Protein AF-A0A353BHM7-F1 (afdb_monomer_lite)

Foldseek 3Di:
DDLPDDPLPDDLVRLVVNLVVLVVVLVVLVVCCVVDDVVVSVVVNVVSVVVNVVSVVSNVVNLVVLVVVLVVLVVLLVVLVVVLVVLVVVLVVLVVCVVVVVDDPVVSVVVVVVSVVVNVVSVVSNVVSVVSNVVSVVSNVPRDDPPPPPDPDDDDPDDDDDDDDDDDDDDDDDDDDDDDDDDDDDDDDDDDDDPDDDDDPDDDDDDPDPDPDPDPDDDPPPPPDDPDPDPDDPDDDDDDDDDDDDDD

Secondary structure (DSSP, 8-state):
-------S---HHHHHHHHHHHHHHHHHHHHTGGGS-HHHHHHHHHHHHHHHHHHHHHHHHHHHHHHHHHHHHHHHHHHHHHHHHHHHHHHHHHHHHHHHTSS-HHHHHHHHHHHHHHHHHHHHHHHHHHHHHHHHHHHHHTS-------PPPPPPPPPPP-----------------PPPP--------PPP----------PPPPP--PPPPP----------PPPPPPPPPPPPPPPPPPPPPP-

pLDDT: mean 79.14, std 18.06, range [39.41, 98.56]

Sequence (248 aa):
MAIENITGNENLEELQALLEAVEKRLSILDEKKSLTRPEIYAKVRSEYMAKIKEIQDMMLEKGADLENALNQAIVDQDTLGFRKQELKDILDEMELRLVIGEIDEETKARQTQEHEEEIAEIDSKLAALDLKIKNYQKLTASQPKPSMVREPPQPPPEPPKPVVAPRPAAAQPKPAVRPQPEPDVTQMDVPPQPHRLEPKPAHKPPPPERQPAPEPKAIPTQRPAFPQPKPAAPAPPPEPAPLPPTPA

Structure (mmCIF, N/CA/C/O backbone):
data_AF-A0A353BHM7-F1
#
_entry.id   AF-A0A353BHM7-F1
#
loop_
_atom_site.group_PDB
_atom_site.id
_atom_site.type_symbol
_atom_site.label_atom_id
_atom_site.label_alt_id
_atom_site.label_comp_id
_atom_site.label_asym_id
_atom_site.label_entity_id
_atom_site.label_seq_id
_atom_site.pdbx_PDB_ins_code
_atom_site.Cartn_x
_atom_site.Cartn_y
_atom_site.Cartn_z
_atom_site.occupancy
_atom_site.B_iso_or_equiv
_atom_site.auth_seq_id
_atom_site.auth_comp_id
_atom_site.auth_asym_id
_atom_site.auth_atom_id
_atom_site.pdbx_PDB_model_num
ATOM 1 N N . MET A 1 1 ? -14.977 -17.806 32.475 1.00 41.47 1 MET A N 1
ATOM 2 C CA . MET A 1 1 ? -14.265 -17.207 31.329 1.00 41.47 1 MET A CA 1
ATOM 3 C C . MET A 1 1 ? -13.652 -15.907 31.806 1.00 41.47 1 MET A C 1
ATOM 5 O O . MET A 1 1 ? -14.384 -15.084 32.345 1.00 41.47 1 MET A O 1
ATOM 9 N N . ALA A 1 2 ? -12.328 -15.802 31.736 1.00 40.41 2 ALA A N 1
ATOM 10 C CA . ALA A 1 2 ? -11.567 -14.675 32.256 1.00 40.41 2 ALA A CA 1
ATOM 11 C C . ALA A 1 2 ? -11.796 -13.412 31.411 1.00 40.41 2 ALA A C 1
ATOM 13 O O . ALA A 1 2 ? -12.172 -13.484 30.240 1.00 40.41 2 ALA A O 1
ATOM 14 N N . ILE A 1 3 ? -11.603 -12.250 32.028 1.00 50.25 3 ILE A N 1
ATOM 15 C CA . ILE A 1 3 ? -11.470 -10.989 31.308 1.00 50.25 3 ILE A CA 1
ATOM 16 C C . ILE A 1 3 ? -10.133 -11.096 30.577 1.00 50.25 3 ILE A C 1
ATOM 18 O O . ILE A 1 3 ? -9.092 -11.061 31.221 1.00 50.25 3 ILE A O 1
ATOM 22 N N . GLU A 1 4 ? -10.163 -11.314 29.265 1.00 62.19 4 GLU A N 1
ATOM 23 C CA . GLU A 1 4 ? -8.956 -11.227 28.447 1.00 62.19 4 GLU A CA 1
ATOM 24 C C . GLU A 1 4 ? -8.376 -9.819 28.631 1.00 62.19 4 GLU A C 1
ATOM 26 O O . GLU A 1 4 ? -9.075 -8.799 28.497 1.00 62.19 4 GLU A O 1
ATOM 31 N N . ASN A 1 5 ? -7.134 -9.797 29.113 1.00 68.25 5 ASN A N 1
ATOM 32 C CA . ASN A 1 5 ? -6.361 -8.583 29.291 1.00 68.25 5 ASN A CA 1
ATOM 33 C C . ASN A 1 5 ? -6.042 -8.050 27.901 1.00 68.25 5 ASN A C 1
ATOM 35 O O . ASN A 1 5 ? -5.557 -8.804 27.064 1.00 68.25 5 ASN A O 1
ATOM 39 N N . ILE A 1 6 ? -6.315 -6.766 27.689 1.00 70.69 6 ILE A N 1
ATOM 40 C CA . ILE A 1 6 ? -5.801 -6.049 26.529 1.00 70.69 6 ILE A CA 1
ATOM 41 C C . ILE A 1 6 ? -4.278 -6.038 26.692 1.00 70.69 6 ILE A C 1
ATOM 43 O O . ILE A 1 6 ? -3.751 -5.541 27.687 1.00 70.69 6 ILE A O 1
ATOM 47 N N . THR A 1 7 ? -3.592 -6.690 25.768 1.00 68.81 7 THR A N 1
ATOM 48 C CA . THR A 1 7 ? -2.138 -6.837 25.704 1.00 68.81 7 THR A CA 1
ATOM 49 C C . THR A 1 7 ? -1.471 -5.766 24.840 1.00 68.81 7 THR A C 1
ATOM 51 O O . THR A 1 7 ? -0.250 -5.638 24.899 1.00 68.81 7 THR A O 1
ATOM 54 N N . GLY A 1 8 ? -2.245 -4.978 24.083 1.00 69.69 8 GLY A N 1
ATOM 55 C CA . GLY A 1 8 ? -1.773 -3.866 23.247 1.00 69.69 8 GLY A CA 1
ATOM 56 C C . GLY A 1 8 ? -1.228 -4.294 21.879 1.00 69.69 8 GLY A 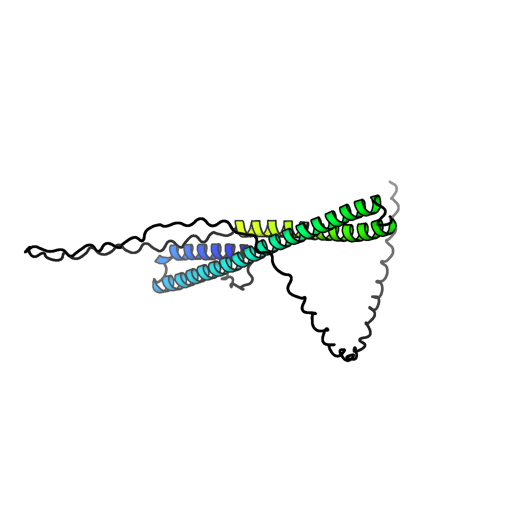C 1
ATOM 57 O O . GLY A 1 8 ? -0.798 -3.452 21.091 1.00 69.69 8 GLY A O 1
ATOM 58 N N . ASN A 1 9 ? -1.246 -5.595 21.583 1.00 73.56 9 ASN A N 1
ATOM 59 C CA . ASN A 1 9 ? -0.755 -6.178 20.331 1.00 73.56 9 ASN A CA 1
ATOM 60 C C . ASN A 1 9 ? -1.880 -6.743 19.460 1.00 73.56 9 ASN A C 1
ATOM 62 O O . ASN A 1 9 ? -1.603 -7.416 18.469 1.00 73.56 9 ASN A O 1
ATOM 66 N N . GLU A 1 10 ? -3.129 -6.488 19.832 1.00 80.50 10 GLU A N 1
ATOM 67 C CA . GLU A 1 10 ? -4.286 -7.017 19.134 1.00 80.50 10 GLU A CA 1
ATOM 68 C C . GLU A 1 10 ? -4.382 -6.451 17.715 1.00 80.50 10 GLU A C 1
ATOM 70 O O . GLU A 1 10 ? -4.154 -5.258 17.469 1.00 80.50 10 GLU A O 1
ATOM 75 N N . ASN A 1 11 ? -4.748 -7.315 16.771 1.00 85.75 11 ASN A N 1
ATOM 76 C CA . ASN A 1 11 ? -5.121 -6.867 15.435 1.00 85.75 11 ASN A CA 1
ATOM 77 C C . ASN A 1 11 ? -6.555 -6.303 15.436 1.00 85.75 11 ASN A C 1
ATOM 79 O O . ASN A 1 11 ? -7.338 -6.534 16.356 1.00 85.75 11 ASN A O 1
ATOM 83 N N . LEU A 1 12 ? -6.934 -5.583 14.381 1.00 86.50 12 LEU A N 1
ATOM 84 C CA . LEU A 1 12 ? -8.225 -4.893 14.299 1.00 86.50 12 LEU A CA 1
ATOM 85 C C . LEU A 1 12 ? -9.428 -5.844 14.445 1.00 86.50 12 LEU A C 1
ATOM 87 O O . LEU A 1 12 ? -10.400 -5.513 15.119 1.00 86.50 12 LEU A O 1
ATOM 91 N N . GLU A 1 13 ? -9.333 -7.050 13.880 1.00 86.88 13 GLU A N 1
ATOM 92 C CA . GLU A 1 13 ? -10.352 -8.101 14.022 1.00 86.88 13 GLU A CA 1
ATOM 93 C C . GLU A 1 13 ? -10.487 -8.591 15.477 1.00 86.88 13 GLU A C 1
ATOM 95 O O . GLU A 1 13 ? -11.594 -8.828 15.962 1.00 86.88 13 GLU A O 1
ATOM 100 N N . GLU A 1 14 ? -9.373 -8.698 16.205 1.00 89.12 14 GLU A N 1
ATOM 101 C CA . GLU A 1 14 ? -9.361 -9.105 17.615 1.00 89.12 14 GLU A CA 1
ATOM 102 C C . GLU A 1 14 ? -9.935 -8.001 18.506 1.00 89.12 14 GLU A C 1
ATOM 104 O O . GLU A 1 14 ? -10.738 -8.279 19.397 1.00 89.12 14 GLU A O 1
ATOM 109 N N . LEU A 1 15 ? -9.597 -6.739 18.223 1.00 89.75 15 LEU A N 1
ATOM 110 C CA . LEU A 1 15 ? -10.187 -5.582 18.895 1.00 89.75 15 LEU A CA 1
ATOM 111 C C . LEU A 1 15 ? -11.705 -5.514 18.679 1.00 89.75 15 LEU A C 1
ATOM 113 O O . LEU A 1 15 ? -12.442 -5.241 19.627 1.00 89.75 15 LEU A O 1
ATOM 117 N N . GLN A 1 16 ? -12.190 -5.832 17.475 1.00 89.12 16 GLN A N 1
ATOM 118 C CA . GLN A 1 16 ? -13.624 -5.911 17.196 1.00 89.12 16 GLN A CA 1
ATOM 119 C C . GLN A 1 16 ? -14.302 -7.038 17.991 1.00 89.12 16 GLN A C 1
ATOM 121 O O . GLN A 1 16 ? -15.332 -6.809 18.626 1.00 89.12 16 GLN A O 1
ATOM 126 N N . ALA A 1 17 ? -13.711 -8.235 18.028 1.00 90.00 17 ALA A N 1
ATOM 127 C CA . ALA A 1 17 ? -14.239 -9.346 18.820 1.00 90.00 17 ALA A CA 1
ATOM 128 C C . ALA A 1 17 ? -14.258 -9.026 20.329 1.00 90.00 17 ALA A C 1
ATOM 130 O O . ALA A 1 17 ? -15.214 -9.364 21.037 1.00 90.00 17 ALA A O 1
ATOM 131 N N . LEU A 1 18 ? -13.227 -8.335 20.827 1.00 90.62 18 LEU A N 1
ATOM 132 C CA . LEU A 1 18 ? -13.167 -7.851 22.205 1.00 90.62 18 LEU A CA 1
ATOM 133 C C . LEU A 1 18 ? -14.254 -6.812 22.488 1.00 90.62 18 LEU A C 1
ATOM 135 O O . LEU A 1 18 ? -14.898 -6.898 23.537 1.00 90.62 18 LEU A O 1
ATOM 139 N N . LEU A 1 19 ? -14.490 -5.871 21.570 1.00 91.25 19 LEU A N 1
ATOM 140 C CA . LEU A 1 19 ? -15.555 -4.877 21.690 1.00 91.25 19 LEU A CA 1
ATOM 141 C C . LEU A 1 19 ? -16.920 -5.564 21.833 1.00 91.25 19 LEU A C 1
ATOM 143 O O . LEU A 1 19 ? -17.608 -5.345 22.831 1.00 91.25 19 LEU A O 1
ATOM 147 N N . GLU A 1 20 ? -17.260 -6.474 20.918 1.00 91.94 20 GLU A N 1
ATOM 148 C CA . GLU A 1 20 ? -18.518 -7.234 20.949 1.00 91.94 20 GLU A CA 1
ATOM 149 C C . GLU A 1 20 ? -18.669 -8.050 22.245 1.00 91.94 20 GLU A C 1
ATOM 151 O O . GLU A 1 20 ? -19.741 -8.099 22.862 1.00 91.94 20 GLU A O 1
ATOM 156 N N . ALA A 1 21 ? -17.585 -8.679 22.712 1.00 92.31 21 ALA A N 1
ATOM 157 C CA . ALA A 1 21 ? -17.592 -9.447 23.951 1.00 92.31 21 ALA A CA 1
ATOM 158 C C . ALA A 1 21 ? -17.832 -8.563 25.187 1.00 92.31 21 ALA A C 1
ATOM 160 O O . ALA A 1 21 ? -18.542 -8.973 26.115 1.00 92.31 21 ALA A O 1
ATOM 161 N N . VAL A 1 22 ? -17.247 -7.362 25.222 1.00 92.94 22 VAL A N 1
ATOM 162 C CA . VAL A 1 22 ? -17.436 -6.403 26.316 1.00 92.94 22 VAL A CA 1
ATOM 163 C C . VAL A 1 22 ? -18.843 -5.799 26.276 1.00 92.94 22 VAL A C 1
ATOM 165 O O . VAL A 1 22 ? -19.503 -5.760 27.316 1.00 92.94 22 VAL A O 1
ATOM 168 N N . GLU A 1 23 ? -19.349 -5.422 25.103 1.00 92.94 23 GLU A N 1
ATOM 169 C CA . GLU A 1 23 ? -20.719 -4.922 24.921 1.00 92.94 23 GLU A CA 1
ATOM 170 C C . GLU A 1 23 ? -21.767 -5.957 25.342 1.00 92.94 23 GLU A C 1
ATOM 172 O O . GLU A 1 23 ? -22.709 -5.643 26.074 1.00 92.94 23 GLU A O 1
ATOM 177 N N . LYS A 1 24 ? -21.568 -7.231 24.986 1.00 93.94 24 LYS A N 1
ATOM 178 C CA . LYS A 1 24 ? -22.446 -8.322 25.426 1.00 93.94 24 LYS A CA 1
ATOM 179 C C . LYS A 1 24 ? -22.469 -8.468 26.949 1.00 93.94 24 LYS A C 1
ATOM 181 O O . LYS A 1 24 ? -23.526 -8.690 27.539 1.00 93.94 24 LYS A O 1
ATOM 186 N N . ARG A 1 25 ? -21.316 -8.339 27.613 1.00 93.00 25 ARG A N 1
ATOM 187 C CA . ARG A 1 25 ? -21.232 -8.382 29.086 1.00 93.00 25 ARG A CA 1
ATOM 188 C C . ARG A 1 25 ? -21.914 -7.175 29.725 1.00 93.00 25 ARG A C 1
ATOM 190 O O . ARG A 1 25 ? -22.576 -7.343 30.747 1.00 93.00 25 ARG A O 1
ATOM 197 N N . LEU A 1 26 ? -21.792 -5.998 29.116 1.00 93.69 26 LEU A N 1
ATOM 198 C CA . LEU A 1 26 ? -22.486 -4.789 29.549 1.00 93.69 26 LEU A CA 1
ATOM 199 C C . LEU A 1 26 ? -24.009 -4.941 29.436 1.00 93.69 26 LEU A C 1
ATOM 201 O O . LEU A 1 26 ? -24.721 -4.616 30.380 1.00 93.69 26 LEU A O 1
ATOM 205 N N . SER A 1 27 ? -24.503 -5.520 28.340 1.00 94.50 27 SER A N 1
ATOM 206 C CA . SER A 1 27 ? -25.929 -5.821 28.170 1.00 94.50 27 SER A CA 1
ATOM 207 C C . SER A 1 27 ? -26.445 -6.771 29.259 1.00 94.50 27 SER A C 1
ATOM 209 O O . SER A 1 27 ? -27.477 -6.498 29.868 1.00 94.50 27 SER A O 1
ATOM 211 N N . ILE A 1 28 ? -25.694 -7.828 29.592 1.00 94.69 28 ILE A N 1
ATOM 212 C CA . ILE A 1 28 ? -26.043 -8.742 30.697 1.00 94.69 28 ILE A CA 1
ATOM 213 C C . ILE A 1 28 ? -26.025 -8.015 32.054 1.00 94.69 28 ILE A C 1
ATOM 215 O O . ILE A 1 28 ? -26.834 -8.319 32.936 1.00 94.69 28 ILE A O 1
ATOM 219 N N . LEU A 1 29 ? -25.096 -7.074 32.256 1.00 93.06 29 LEU A N 1
ATOM 220 C CA . LEU A 1 29 ? -25.040 -6.255 33.469 1.00 93.06 29 LEU A CA 1
ATOM 221 C C . LEU A 1 29 ? -26.285 -5.367 33.596 1.00 93.06 29 LEU A C 1
ATOM 223 O O . LEU A 1 29 ? -26.841 -5.261 34.690 1.00 93.06 29 LEU A O 1
ATOM 227 N N . ASP A 1 30 ? -26.734 -4.769 32.493 1.00 93.19 30 ASP A N 1
ATOM 228 C CA . ASP A 1 30 ? -27.928 -3.925 32.447 1.00 93.19 30 ASP A CA 1
ATOM 229 C C . ASP A 1 30 ? -29.212 -4.724 32.719 1.00 93.19 30 ASP A C 1
ATOM 231 O O . ASP A 1 30 ? -30.049 -4.280 33.507 1.00 93.19 30 ASP A O 1
ATOM 235 N N . GLU A 1 31 ? -29.336 -5.940 32.177 1.00 95.56 31 GLU A N 1
ATOM 236 C CA . GLU A 1 31 ? -30.455 -6.851 32.476 1.00 95.56 31 GLU A CA 1
ATOM 237 C C . GLU A 1 31 ? -30.523 -7.232 33.962 1.00 95.56 31 GLU A C 1
ATOM 239 O O . GLU A 1 31 ? -31.603 -7.370 34.538 1.00 95.56 31 GLU A O 1
ATOM 244 N N . LYS A 1 32 ? -29.363 -7.382 34.609 1.00 93.94 32 LYS A N 1
ATOM 245 C CA . LYS A 1 32 ? -29.252 -7.790 36.018 1.00 93.94 32 LYS A CA 1
ATOM 246 C C . LYS A 1 32 ? -29.199 -6.618 36.996 1.00 93.94 32 LYS A C 1
ATOM 248 O O . LYS A 1 32 ? -28.977 -6.842 38.184 1.00 93.94 32 LYS A O 1
ATOM 253 N N . LYS A 1 33 ? -29.445 -5.385 36.540 1.00 93.56 33 LYS A N 1
ATOM 254 C CA . LYS A 1 33 ? -29.375 -4.162 37.359 1.00 93.56 33 LYS A CA 1
ATOM 255 C C . LYS A 1 33 ? -30.221 -4.223 38.636 1.00 93.56 33 LYS A C 1
ATOM 257 O O . LYS A 1 33 ? -29.832 -3.654 39.650 1.00 93.56 33 LYS A O 1
ATOM 262 N N . SER A 1 34 ? -31.372 -4.897 38.602 1.00 92.94 34 SER A N 1
ATOM 263 C CA . SER A 1 34 ? -32.274 -5.035 39.756 1.00 92.94 34 SER A CA 1
ATOM 264 C C . SER A 1 34 ? -31.764 -5.999 40.835 1.00 92.94 34 SER A C 1
ATOM 266 O O . SER A 1 34 ? -32.249 -5.955 41.963 1.00 92.94 34 SER A O 1
ATOM 268 N N . LEU A 1 35 ? -30.792 -6.857 40.509 1.00 92.50 35 LEU A N 1
ATOM 269 C CA . LEU A 1 35 ? -30.243 -7.880 41.406 1.00 92.50 35 LEU A CA 1
ATOM 270 C C . LEU A 1 35 ? -29.014 -7.395 42.190 1.00 92.50 35 LEU A C 1
ATOM 272 O O . LEU A 1 35 ? -28.509 -8.109 43.056 1.00 92.50 35 LEU A O 1
ATOM 276 N N . THR A 1 36 ? -28.516 -6.195 41.896 1.00 92.38 36 THR A N 1
ATOM 277 C CA . THR A 1 36 ? -27.298 -5.627 42.481 1.00 92.38 36 THR A CA 1
ATOM 278 C C . THR A 1 36 ? -27.563 -4.277 43.133 1.00 92.38 36 THR A C 1
ATOM 280 O O . THR A 1 36 ? -28.488 -3.545 42.787 1.00 92.38 36 THR A O 1
ATOM 283 N N . ARG A 1 37 ? -26.720 -3.914 44.108 1.00 95.56 37 ARG A N 1
ATOM 284 C CA . ARG A 1 37 ? -26.782 -2.588 44.736 1.00 95.56 37 ARG A CA 1
ATOM 285 C C . ARG A 1 37 ? -26.460 -1.511 43.684 1.00 95.56 37 ARG A C 1
ATOM 287 O O . ARG A 1 37 ? -25.497 -1.709 42.934 1.00 95.56 37 ARG A O 1
ATOM 294 N N . PRO A 1 38 ? -27.177 -0.369 43.657 1.00 93.81 38 PRO A N 1
ATOM 295 C CA . PRO A 1 38 ? -26.981 0.672 42.644 1.00 93.81 38 PRO A CA 1
ATOM 296 C C . PRO A 1 38 ? -25.532 1.157 42.518 1.00 93.81 38 PRO A C 1
ATOM 298 O O . PRO A 1 38 ? -25.042 1.352 41.410 1.00 93.81 38 PRO A O 1
ATOM 301 N N . GLU A 1 39 ? -24.828 1.284 43.644 1.00 95.00 39 GLU A N 1
ATOM 302 C CA . GLU A 1 39 ? -23.423 1.710 43.703 1.00 95.00 39 GLU A CA 1
ATOM 303 C C . GLU A 1 39 ? -22.480 0.720 43.002 1.00 95.00 39 GLU A C 1
ATOM 305 O O . GLU A 1 39 ? -21.596 1.121 42.247 1.00 95.00 39 GLU A O 1
ATOM 310 N N . ILE A 1 40 ? -22.693 -0.585 43.208 1.00 94.44 40 ILE A N 1
ATOM 311 C CA . ILE A 1 40 ? -21.876 -1.640 42.594 1.00 94.44 40 ILE A CA 1
ATOM 312 C C . ILE A 1 40 ? -22.145 -1.712 41.092 1.00 94.44 40 ILE A C 1
ATOM 314 O O . ILE A 1 40 ? -21.204 -1.790 40.306 1.00 94.44 40 ILE A O 1
ATOM 318 N N . TYR A 1 41 ? -23.416 -1.631 40.687 1.00 94.75 41 TYR A N 1
ATOM 319 C CA . TYR A 1 41 ? -23.790 -1.565 39.276 1.00 94.75 41 TYR A CA 1
ATOM 320 C C . TYR A 1 41 ? -23.138 -0.361 38.587 1.00 94.75 41 TYR A C 1
ATOM 322 O O . TYR A 1 41 ? -22.498 -0.529 37.552 1.00 94.75 41 TYR A O 1
ATOM 330 N N . ALA A 1 42 ? -23.236 0.834 39.180 1.00 95.12 42 ALA A N 1
ATOM 331 C CA . ALA A 1 42 ? -22.651 2.048 38.618 1.00 95.12 42 ALA A CA 1
ATOM 332 C C . ALA A 1 42 ? -21.131 1.922 38.437 1.00 95.12 42 ALA A C 1
ATOM 334 O O . ALA A 1 42 ? -20.614 2.267 37.374 1.00 95.12 42 ALA A O 1
ATOM 335 N N . LYS A 1 43 ? -20.433 1.362 39.434 1.00 95.56 43 LYS A N 1
ATOM 336 C CA . LYS A 1 43 ? -18.990 1.118 39.366 1.00 95.56 43 LYS A CA 1
ATOM 337 C C . LYS A 1 43 ? -18.630 0.160 38.227 1.00 95.56 43 LYS A C 1
ATOM 339 O O . LYS A 1 43 ? -17.880 0.540 37.333 1.00 95.56 43 LYS A O 1
ATOM 344 N N . VAL A 1 44 ? -19.206 -1.041 38.208 1.00 94.19 44 VAL A N 1
ATOM 345 C CA . VAL A 1 44 ? -18.878 -2.062 37.196 1.00 94.19 44 VAL A CA 1
ATOM 346 C C . VAL A 1 44 ? -19.257 -1.585 35.789 1.00 94.19 44 VAL A C 1
ATOM 348 O O . VAL A 1 44 ? -18.515 -1.795 34.833 1.00 94.19 44 VAL A O 1
ATOM 351 N N . ARG A 1 45 ? -20.379 -0.869 35.652 1.00 93.75 45 ARG A N 1
ATOM 352 C CA . ARG A 1 45 ? -20.779 -0.243 34.388 1.00 93.75 45 ARG A CA 1
ATOM 353 C C . ARG A 1 45 ? -19.749 0.780 33.915 1.00 93.75 45 ARG A C 1
ATOM 355 O O . ARG A 1 45 ? -19.418 0.788 32.735 1.00 93.75 45 ARG A O 1
ATOM 362 N N . SER A 1 46 ? -19.239 1.627 34.812 1.00 94.75 46 SER A N 1
ATOM 363 C CA . SER A 1 46 ? -18.210 2.613 34.460 1.00 94.75 46 SER A CA 1
ATOM 364 C C . SER A 1 46 ? -16.899 1.960 34.012 1.00 94.75 46 SER A C 1
ATOM 366 O O . SER A 1 46 ? -16.300 2.428 33.050 1.00 94.75 46 SER A O 1
ATOM 368 N N . GLU A 1 47 ? -16.505 0.839 34.626 1.00 94.38 47 GLU A N 1
ATOM 369 C CA . GLU A 1 47 ? -15.317 0.066 34.236 1.00 94.38 47 GLU A CA 1
ATOM 370 C C . GLU A 1 47 ? -15.473 -0.531 32.830 1.00 94.38 47 GLU A C 1
ATOM 372 O O . GLU A 1 47 ? -14.578 -0.404 31.997 1.00 94.38 47 GLU A O 1
ATOM 377 N N . TYR A 1 48 ? -16.634 -1.119 32.518 1.00 94.19 48 TYR A N 1
ATOM 378 C CA . TYR A 1 48 ? -16.905 -1.625 31.171 1.00 94.19 48 TYR A CA 1
ATOM 379 C C . TYR A 1 48 ? -16.987 -0.513 30.121 1.00 94.19 48 TYR A C 1
ATOM 381 O O . TYR A 1 48 ? -16.480 -0.692 29.019 1.00 94.19 48 TYR A O 1
ATOM 389 N N . MET A 1 49 ? -17.582 0.637 30.451 1.00 93.00 49 MET A N 1
ATOM 390 C CA . MET A 1 49 ? -17.613 1.794 29.547 1.00 93.00 49 MET A CA 1
ATOM 391 C C . MET A 1 49 ? -16.207 2.343 29.284 1.00 93.00 49 MET A C 1
ATOM 393 O O . MET A 1 49 ? -15.892 2.672 28.143 1.00 93.00 49 MET A O 1
ATOM 397 N N . ALA A 1 50 ? -15.353 2.400 30.310 1.00 93.62 50 ALA A N 1
ATOM 398 C CA . ALA A 1 50 ? -13.952 2.776 30.149 1.00 93.62 50 ALA A CA 1
ATOM 399 C C . ALA A 1 50 ? -13.208 1.783 29.245 1.00 93.62 50 ALA A C 1
ATOM 401 O O . ALA A 1 50 ? -12.510 2.212 28.333 1.00 93.62 50 ALA A O 1
ATOM 402 N N . LYS A 1 51 ? -13.429 0.473 29.428 1.00 91.88 51 LYS A N 1
ATOM 403 C CA . LYS A 1 51 ? -12.824 -0.565 28.582 1.00 91.88 51 LYS A CA 1
ATOM 404 C C . LYS A 1 51 ? -13.305 -0.504 27.129 1.00 91.88 51 LYS A C 1
ATOM 406 O O . LYS A 1 51 ? -12.510 -0.686 26.219 1.00 91.88 51 LYS A O 1
ATOM 411 N N . ILE A 1 52 ? -14.590 -0.231 26.892 1.00 92.25 52 ILE A N 1
ATOM 412 C CA . ILE A 1 52 ? -15.120 -0.015 25.534 1.00 92.25 52 ILE A CA 1
ATOM 413 C C . ILE A 1 52 ? -14.421 1.171 24.877 1.00 92.25 52 ILE A C 1
ATOM 415 O O . ILE A 1 52 ? -13.983 1.056 23.737 1.00 92.25 52 ILE A O 1
ATOM 419 N N . LYS A 1 53 ? -14.282 2.284 25.604 1.00 92.12 53 LYS A N 1
ATOM 420 C CA . LYS A 1 53 ? -13.584 3.464 25.097 1.00 92.12 53 LYS A CA 1
ATOM 421 C C . LYS A 1 53 ? -12.119 3.157 24.769 1.00 92.12 53 LYS A C 1
ATOM 423 O O . LYS A 1 53 ? -11.670 3.502 23.689 1.00 92.12 53 LYS A O 1
ATOM 428 N N . GLU A 1 54 ? -11.410 2.463 25.656 1.00 91.69 54 GLU A N 1
ATOM 429 C CA . GLU A 1 54 ? -10.024 2.031 25.428 1.00 91.69 54 GLU A CA 1
ATOM 430 C C . GLU A 1 54 ? -9.890 1.178 24.156 1.00 91.69 54 GLU A C 1
ATOM 432 O O . GLU A 1 54 ? -9.011 1.423 23.335 1.00 91.69 54 GLU A O 1
ATOM 437 N N . ILE A 1 55 ? -10.802 0.221 23.944 1.00 90.88 55 ILE A N 1
ATOM 438 C CA . ILE A 1 55 ? -10.820 -0.602 22.726 1.00 90.88 55 ILE A CA 1
ATOM 439 C C . ILE A 1 55 ? -11.084 0.254 21.483 1.00 90.88 55 ILE A C 1
ATOM 441 O O . ILE A 1 55 ? -10.401 0.087 20.476 1.00 90.88 55 ILE A O 1
ATOM 445 N N . GLN A 1 56 ? -12.034 1.189 21.548 1.00 90.94 56 GLN A N 1
ATOM 446 C CA . GLN A 1 56 ? -12.335 2.102 20.441 1.00 90.94 56 GLN A CA 1
ATOM 447 C C . GLN A 1 56 ? -11.144 3.001 20.093 1.00 90.94 56 GLN A C 1
ATOM 449 O O . GLN A 1 56 ? -10.839 3.164 18.914 1.00 90.94 56 GLN A O 1
ATOM 454 N N . ASP A 1 57 ? -10.454 3.539 21.099 1.00 91.56 57 ASP A N 1
ATOM 455 C CA . ASP A 1 57 ? -9.270 4.379 20.908 1.00 91.56 57 ASP A CA 1
ATOM 456 C C . ASP A 1 57 ? -8.145 3.578 20.218 1.00 91.56 57 ASP A C 1
ATOM 458 O O . ASP A 1 57 ? -7.575 4.047 19.232 1.00 91.56 57 ASP A O 1
ATOM 462 N N . MET A 1 58 ? -7.900 2.326 20.634 1.00 90.62 58 MET A N 1
ATOM 463 C CA . MET A 1 58 ? -6.938 1.439 19.959 1.00 90.62 58 MET A CA 1
ATOM 464 C C . MET A 1 58 ? -7.353 1.093 18.523 1.00 90.62 58 MET A C 1
ATOM 466 O O . MET A 1 58 ? -6.507 1.039 17.634 1.00 90.62 58 MET A O 1
ATOM 470 N N . MET A 1 59 ? -8.644 0.853 18.268 1.00 89.56 59 MET A N 1
ATOM 471 C CA . MET A 1 59 ? -9.133 0.590 16.909 1.00 89.56 59 MET A CA 1
ATOM 472 C C . MET A 1 59 ? -8.916 1.794 15.989 1.00 89.56 59 MET A C 1
ATOM 474 O O . MET A 1 59 ? -8.542 1.604 14.833 1.00 89.56 59 MET A O 1
ATOM 478 N N . LEU A 1 60 ? -9.120 3.015 16.494 1.00 90.44 60 LEU A N 1
ATOM 479 C CA . LEU A 1 60 ? -8.866 4.248 15.747 1.00 90.44 60 LEU A CA 1
ATOM 480 C C . LEU A 1 60 ? -7.377 4.424 15.434 1.00 90.44 60 LEU A C 1
ATOM 482 O O . LEU A 1 60 ? -7.035 4.742 14.298 1.00 90.44 60 LEU A O 1
ATOM 486 N N . GLU A 1 61 ? -6.500 4.184 16.409 1.00 91.06 61 GLU A N 1
ATOM 487 C CA . GLU A 1 61 ? -5.046 4.256 16.219 1.00 91.06 61 GLU A CA 1
ATOM 488 C C . GLU A 1 61 ? -4.570 3.241 15.172 1.00 91.06 61 GLU A C 1
ATOM 490 O O . GLU A 1 61 ? -3.979 3.616 14.159 1.00 91.06 61 GLU A O 1
ATOM 495 N N . LYS A 1 62 ? -4.932 1.962 15.341 1.00 89.88 62 LYS A N 1
ATOM 496 C CA . LYS A 1 62 ? -4.618 0.907 14.365 1.00 89.88 62 LYS A CA 1
ATOM 497 C C . LYS A 1 62 ? -5.219 1.202 12.995 1.00 89.88 62 LYS A C 1
ATOM 499 O O . LYS A 1 62 ? -4.640 0.835 11.973 1.00 89.88 62 LYS A O 1
ATOM 504 N N . GLY A 1 63 ? -6.384 1.844 12.960 1.00 90.06 63 GLY A N 1
ATOM 505 C CA . GLY A 1 63 ? -7.019 2.239 11.718 1.00 90.06 63 GLY A CA 1
ATOM 506 C C . GLY A 1 63 ? -6.250 3.322 10.975 1.00 90.06 63 GLY A C 1
ATOM 507 O O . GLY A 1 63 ? -6.013 3.165 9.779 1.00 90.06 63 GLY A O 1
ATOM 508 N N . ALA A 1 64 ? -5.784 4.350 11.684 1.00 90.81 64 ALA A N 1
ATOM 509 C CA . ALA A 1 64 ? -4.920 5.381 11.120 1.00 90.81 64 ALA A CA 1
ATOM 510 C C . ALA A 1 64 ? -3.586 4.797 10.622 1.00 90.81 64 ALA A C 1
ATOM 512 O O . ALA A 1 64 ? -3.129 5.147 9.534 1.00 90.81 64 ALA A O 1
ATOM 513 N N . ASP A 1 65 ? -2.989 3.858 11.362 1.00 90.94 65 ASP A N 1
ATOM 514 C CA . ASP A 1 65 ? -1.771 3.158 10.936 1.00 90.94 65 ASP A CA 1
ATOM 515 C C . ASP A 1 65 ? -1.981 2.372 9.633 1.00 90.94 65 ASP A C 1
ATOM 517 O O . ASP A 1 65 ? -1.141 2.421 8.730 1.00 90.94 65 ASP A O 1
ATOM 521 N N . LEU A 1 66 ? -3.114 1.673 9.504 1.00 92.00 66 LEU A N 1
ATOM 522 C CA . LEU A 1 66 ? -3.476 0.943 8.286 1.00 92.00 66 LEU A CA 1
ATOM 523 C C . LEU A 1 66 ? -3.722 1.878 7.099 1.00 92.00 66 LEU A C 1
ATOM 525 O O . LEU A 1 66 ? -3.291 1.569 5.988 1.00 92.00 66 LEU A O 1
ATOM 529 N N . GLU A 1 67 ? -4.386 3.016 7.310 1.00 92.62 67 GLU A N 1
ATOM 530 C CA . GLU A 1 67 ? -4.581 4.031 6.268 1.00 92.62 67 GLU A CA 1
ATOM 531 C C . GLU A 1 67 ? -3.248 4.634 5.812 1.00 92.62 67 GLU A C 1
ATOM 533 O O . GLU A 1 67 ? -3.001 4.758 4.611 1.00 92.62 67 GLU A O 1
ATOM 538 N N . ASN A 1 68 ? -2.347 4.939 6.748 1.00 94.56 68 ASN A N 1
ATOM 539 C CA . ASN A 1 68 ? -1.002 5.415 6.434 1.00 94.56 68 ASN A CA 1
ATOM 540 C C . ASN A 1 68 ? -0.209 4.371 5.636 1.00 94.56 68 ASN A C 1
ATOM 542 O O . ASN A 1 68 ? 0.406 4.704 4.622 1.00 94.56 68 ASN A O 1
ATOM 546 N N . ALA A 1 69 ? -0.260 3.100 6.046 1.00 93.25 69 ALA A N 1
ATOM 547 C CA . ALA A 1 69 ? 0.398 2.007 5.336 1.00 93.25 69 ALA A CA 1
ATOM 548 C C . ALA A 1 69 ? -0.184 1.781 3.929 1.00 93.25 69 ALA A C 1
ATOM 550 O O . ALA A 1 69 ? 0.564 1.483 2.996 1.00 93.25 69 ALA A O 1
ATOM 551 N N . LEU A 1 70 ? -1.500 1.946 3.759 1.00 95.62 70 LEU A N 1
ATOM 552 C CA . LEU A 1 70 ? -2.170 1.894 2.460 1.00 95.62 70 LEU A CA 1
ATOM 553 C C . LEU A 1 70 ? -1.696 3.027 1.546 1.00 95.62 70 LEU A C 1
ATOM 555 O O . LEU A 1 70 ? -1.307 2.764 0.410 1.00 95.62 70 LEU A O 1
ATOM 559 N N . ASN A 1 71 ? -1.689 4.262 2.045 1.00 96.19 71 ASN A N 1
ATOM 560 C CA . ASN A 1 71 ? -1.234 5.421 1.280 1.00 96.19 71 ASN A CA 1
ATOM 561 C C . ASN A 1 71 ? 0.233 5.273 0.862 1.00 96.19 71 ASN A C 1
ATOM 563 O O . ASN A 1 71 ? 0.563 5.521 -0.295 1.00 96.19 71 ASN A O 1
ATOM 567 N N . GLN A 1 72 ? 1.098 4.797 1.764 1.00 96.62 72 GLN A N 1
ATOM 568 C CA . GLN A 1 72 ? 2.497 4.533 1.430 1.00 96.62 72 GLN A CA 1
ATOM 569 C C . GLN A 1 72 ? 2.631 3.460 0.343 1.00 96.62 72 GLN A C 1
ATOM 571 O O . GLN A 1 72 ? 3.388 3.645 -0.603 1.00 96.62 72 GLN A O 1
ATOM 576 N N . ALA A 1 73 ? 1.868 2.366 0.431 1.00 96.06 73 ALA A N 1
ATOM 577 C CA . ALA A 1 73 ? 1.911 1.306 -0.575 1.00 96.06 73 ALA A CA 1
ATOM 578 C C . ALA A 1 73 ? 1.467 1.789 -1.968 1.0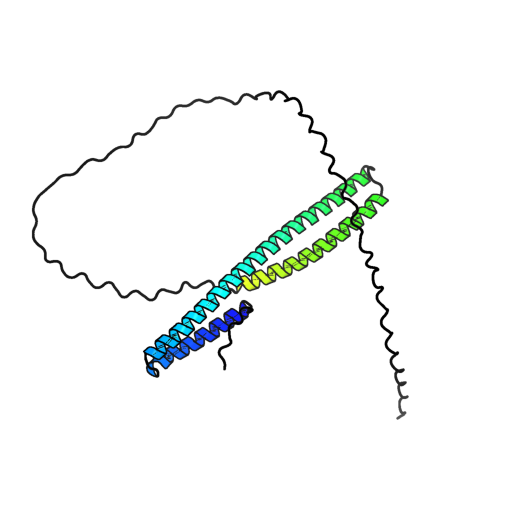0 96.06 73 ALA A C 1
ATOM 580 O O . ALA A 1 73 ? 2.027 1.342 -2.967 1.00 96.06 73 ALA A O 1
ATOM 581 N N . ILE A 1 74 ? 0.495 2.707 -2.036 1.00 96.94 74 ILE A N 1
ATOM 582 C CA . ILE A 1 74 ? 0.059 3.344 -3.290 1.00 96.94 74 ILE A CA 1
ATOM 583 C C . ILE A 1 74 ? 1.176 4.232 -3.857 1.00 96.94 74 ILE A C 1
ATOM 585 O O . ILE A 1 74 ? 1.508 4.122 -5.032 1.00 96.94 74 ILE A O 1
ATOM 589 N N . VAL A 1 75 ? 1.816 5.055 -3.020 1.00 98.06 75 VAL A N 1
ATOM 590 C CA . VAL A 1 75 ? 2.952 5.896 -3.443 1.00 98.06 75 VAL A CA 1
ATOM 591 C C . VAL A 1 75 ? 4.120 5.047 -3.954 1.00 98.06 75 VAL A C 1
ATOM 593 O O . VAL A 1 75 ? 4.727 5.373 -4.978 1.00 98.06 75 VAL A O 1
ATOM 596 N N . ASP A 1 76 ? 4.428 3.942 -3.275 1.00 97.00 76 ASP A N 1
ATOM 597 C CA . ASP A 1 76 ? 5.475 3.009 -3.697 1.00 97.00 76 ASP A CA 1
ATOM 598 C C . ASP A 1 76 ? 5.120 2.350 -5.042 1.00 97.00 76 ASP A C 1
ATOM 600 O O . ASP A 1 76 ? 5.987 2.195 -5.905 1.00 97.00 76 ASP A O 1
ATOM 604 N N . GLN A 1 77 ? 3.845 1.994 -5.242 1.00 97.31 77 GLN A N 1
ATOM 605 C CA . GLN A 1 77 ? 3.342 1.442 -6.500 1.00 97.31 77 GLN A CA 1
ATOM 606 C C . GLN A 1 77 ? 3.498 2.440 -7.651 1.00 97.31 77 GLN A C 1
ATOM 608 O O . GLN A 1 77 ? 4.027 2.069 -8.699 1.00 97.31 77 GLN A O 1
ATOM 613 N N . ASP A 1 78 ? 3.098 3.695 -7.452 1.00 98.00 78 ASP A N 1
ATOM 614 C CA . ASP A 1 78 ? 3.237 4.745 -8.463 1.00 98.00 78 ASP A CA 1
ATOM 615 C C . ASP A 1 78 ? 4.713 4.990 -8.799 1.00 98.00 78 ASP A C 1
ATOM 617 O O . ASP A 1 78 ? 5.093 5.033 -9.969 1.00 98.00 78 ASP A O 1
ATOM 621 N N . THR A 1 79 ? 5.573 5.065 -7.779 1.00 98.19 79 THR A N 1
ATOM 622 C CA . THR A 1 79 ? 7.022 5.269 -7.943 1.00 98.19 79 THR A CA 1
ATOM 623 C C . THR A 1 79 ? 7.660 4.152 -8.772 1.00 98.19 79 THR A C 1
ATOM 625 O O . THR A 1 79 ? 8.414 4.416 -9.711 1.00 98.19 79 THR A O 1
ATOM 628 N N . LEU A 1 80 ? 7.336 2.895 -8.462 1.00 98.12 80 LEU A N 1
ATOM 629 C CA . LEU A 1 80 ? 7.799 1.741 -9.232 1.00 98.12 80 LEU A CA 1
ATOM 630 C C . LEU A 1 80 ? 7.211 1.722 -10.649 1.00 98.12 80 LEU A C 1
ATOM 632 O O . LEU A 1 80 ? 7.912 1.360 -11.593 1.00 98.12 80 LEU A O 1
ATOM 636 N N . GLY A 1 81 ? 5.958 2.150 -10.813 1.00 98.06 81 GLY A N 1
ATOM 637 C CA . GLY A 1 81 ? 5.313 2.314 -12.114 1.00 98.06 81 GLY A CA 1
ATOM 638 C C . GLY A 1 81 ? 6.049 3.312 -13.011 1.00 98.06 81 GLY A C 1
ATOM 639 O O . GLY A 1 81 ? 6.333 2.997 -14.167 1.00 98.06 81 GLY A O 1
ATOM 640 N N . PHE A 1 82 ? 6.434 4.472 -12.469 1.00 98.44 82 PHE A N 1
ATOM 641 C CA . PHE A 1 82 ? 7.239 5.461 -13.191 1.00 98.44 82 PHE A CA 1
ATOM 642 C C . PHE A 1 82 ? 8.616 4.918 -13.567 1.00 98.44 82 PHE A C 1
ATOM 644 O O . PHE A 1 82 ? 9.014 5.037 -14.724 1.00 98.44 82 PHE A O 1
ATOM 651 N N . ARG A 1 83 ? 9.318 4.262 -12.633 1.00 98.06 83 ARG A N 1
ATOM 652 C CA . ARG A 1 83 ? 10.632 3.663 -12.913 1.00 98.06 83 ARG A CA 1
ATOM 653 C C . ARG A 1 83 ? 10.551 2.589 -13.998 1.00 98.06 83 ARG A C 1
ATOM 655 O O . ARG A 1 83 ? 11.397 2.543 -14.884 1.00 98.06 83 ARG A O 1
ATOM 662 N N . LYS A 1 84 ? 9.514 1.748 -13.970 1.00 98.31 84 LYS A N 1
ATOM 663 C CA . LYS A 1 84 ? 9.275 0.750 -15.020 1.00 98.31 84 LYS A CA 1
ATOM 664 C C . LYS A 1 84 ? 9.083 1.408 -16.385 1.00 98.31 84 LYS A C 1
ATOM 666 O O . LYS A 1 84 ? 9.591 0.890 -17.376 1.00 98.31 84 LYS A O 1
ATOM 671 N N . GLN A 1 85 ? 8.326 2.502 -16.448 1.00 98.56 85 GLN A N 1
ATOM 672 C CA . GLN A 1 85 ? 8.111 3.215 -17.703 1.00 98.56 85 GLN A CA 1
ATOM 673 C C . GLN A 1 85 ? 9.407 3.853 -18.211 1.00 98.56 85 GLN A C 1
ATOM 675 O O . GLN A 1 85 ? 9.730 3.680 -19.377 1.00 98.56 85 GLN A O 1
ATOM 680 N N . GLU A 1 86 ? 10.192 4.477 -17.332 1.00 98.56 86 GLU A N 1
ATOM 681 C CA . GLU A 1 86 ? 11.503 5.038 -17.678 1.00 98.56 86 GLU A CA 1
ATOM 682 C C . GLU A 1 86 ? 12.439 3.977 -18.280 1.00 98.56 86 GLU A C 1
ATOM 684 O O . GLU A 1 86 ? 13.068 4.218 -19.305 1.00 98.56 86 GLU A O 1
ATOM 689 N N . LEU A 1 87 ? 12.493 2.775 -17.699 1.00 98.31 87 LEU A N 1
ATOM 690 C CA . LEU A 1 87 ? 13.297 1.674 -18.243 1.00 98.31 87 LEU A CA 1
ATOM 691 C C . LEU A 1 87 ? 12.829 1.223 -19.628 1.00 98.31 87 LEU A C 1
ATOM 693 O O . LEU A 1 87 ? 13.654 0.896 -20.477 1.00 98.31 87 LEU A O 1
ATOM 697 N N . LYS A 1 88 ? 11.517 1.217 -19.879 1.00 98.38 88 LYS A N 1
ATOM 698 C CA . LYS A 1 88 ? 10.977 0.912 -21.211 1.00 98.38 88 LYS A CA 1
ATOM 699 C C . LYS A 1 88 ? 11.335 1.988 -22.224 1.00 98.38 88 LYS A C 1
ATOM 701 O O . LYS A 1 88 ? 11.752 1.649 -23.323 1.00 98.38 88 LYS A O 1
ATOM 706 N N . ASP A 1 89 ? 11.233 3.254 -21.834 1.00 98.56 89 ASP A N 1
ATOM 707 C CA . ASP A 1 89 ? 11.611 4.374 -22.691 1.00 98.56 89 ASP A CA 1
ATOM 708 C C . ASP A 1 89 ? 13.112 4.302 -23.039 1.00 98.56 89 ASP A C 1
ATOM 710 O O . ASP A 1 89 ? 13.489 4.529 -24.187 1.00 98.56 89 ASP A O 1
ATOM 714 N N . ILE A 1 90 ? 13.966 3.898 -22.085 1.00 98.25 90 ILE A N 1
ATOM 715 C CA . ILE A 1 90 ? 15.397 3.640 -22.324 1.00 98.25 90 ILE A CA 1
ATOM 716 C C . ILE A 1 90 ? 15.593 2.500 -23.332 1.00 98.25 90 ILE A C 1
ATOM 718 O O . ILE A 1 90 ? 16.399 2.636 -24.250 1.00 98.25 90 ILE A O 1
ATOM 722 N N . LEU A 1 91 ? 14.867 1.387 -23.195 1.00 98.19 91 LEU A N 1
ATOM 723 C CA . LEU A 1 91 ? 14.951 0.264 -24.137 1.00 98.19 91 LEU A CA 1
ATOM 724 C C . LEU A 1 91 ? 14.521 0.667 -25.557 1.00 98.19 91 LEU A C 1
ATOM 726 O O . LEU A 1 91 ? 15.201 0.318 -26.525 1.00 98.19 91 LEU A O 1
ATOM 730 N N . ASP A 1 92 ? 13.440 1.438 -25.682 1.00 98.31 92 ASP A N 1
ATOM 731 C CA . ASP A 1 92 ? 12.956 1.959 -26.964 1.00 98.31 92 ASP A CA 1
ATOM 732 C C . ASP A 1 92 ? 13.962 2.947 -27.585 1.00 98.31 92 ASP A C 1
ATOM 734 O O . ASP A 1 92 ? 14.237 2.905 -28.789 1.00 98.31 92 ASP A O 1
ATOM 738 N N . GLU A 1 93 ? 14.575 3.813 -26.771 1.00 98.25 93 GLU A N 1
ATOM 739 C CA . GLU A 1 93 ? 15.640 4.715 -27.217 1.00 98.25 93 GLU A CA 1
ATOM 740 C C . GLU A 1 93 ? 16.876 3.937 -27.689 1.00 98.25 93 GLU A C 1
ATOM 742 O O . GLU A 1 93 ? 17.473 4.266 -28.717 1.00 98.25 93 GLU A O 1
ATOM 747 N N . MET A 1 94 ? 17.259 2.883 -26.971 1.00 97.94 94 MET A N 1
ATOM 748 C CA . MET A 1 94 ? 18.369 2.016 -27.353 1.00 97.94 94 MET A CA 1
ATOM 749 C C . MET A 1 94 ? 18.133 1.322 -28.696 1.00 97.94 94 MET A C 1
ATOM 751 O O . MET A 1 94 ? 19.051 1.251 -29.515 1.00 97.94 94 MET A O 1
ATOM 755 N N . GLU A 1 95 ? 16.913 0.850 -28.957 1.00 97.31 95 GLU A N 1
ATOM 756 C CA . GLU A 1 95 ? 16.537 0.304 -30.264 1.00 97.31 95 GLU A CA 1
ATOM 757 C C . GLU A 1 95 ? 16.754 1.340 -31.374 1.00 97.31 95 GLU A C 1
ATOM 759 O O . GLU A 1 95 ? 17.390 1.051 -32.389 1.00 97.31 95 GLU A O 1
ATOM 764 N N . LEU A 1 96 ? 16.295 2.575 -31.158 1.00 98.38 96 LEU A N 1
ATOM 765 C CA . LEU A 1 96 ? 16.473 3.659 -32.121 1.00 98.38 96 LEU A CA 1
ATOM 766 C C . LEU A 1 96 ? 17.958 3.964 -32.374 1.00 98.38 96 LEU A C 1
ATOM 768 O O . LEU A 1 96 ? 18.371 4.113 -33.526 1.00 98.38 96 LEU A O 1
ATOM 772 N N . ARG A 1 97 ? 18.772 4.025 -31.315 1.00 98.19 97 ARG A N 1
ATOM 773 C CA . ARG A 1 97 ? 20.219 4.271 -31.419 1.00 98.19 97 ARG A CA 1
ATOM 774 C C . ARG A 1 97 ? 20.943 3.162 -32.180 1.00 98.19 97 ARG A C 1
ATOM 776 O O . ARG A 1 97 ? 21.848 3.469 -32.956 1.00 98.19 97 ARG A O 1
ATOM 783 N N . LEU A 1 98 ? 20.533 1.899 -32.020 1.00 98.00 98 LEU A N 1
ATOM 784 C CA . LEU A 1 98 ? 21.070 0.786 -32.813 1.00 98.00 98 LEU A CA 1
ATOM 785 C C . LEU A 1 98 ? 20.749 0.979 -34.301 1.00 98.00 98 LEU A C 1
ATOM 787 O O . LEU A 1 98 ? 21.635 0.854 -35.142 1.00 98.00 98 LEU A O 1
ATOM 791 N N . VAL A 1 99 ? 19.500 1.325 -34.630 1.00 97.88 99 VAL A N 1
ATOM 792 C CA . VAL A 1 99 ? 19.057 1.533 -36.022 1.00 97.88 99 VAL A CA 1
ATOM 793 C C . VAL A 1 99 ? 19.828 2.668 -36.707 1.00 97.88 99 VAL A C 1
ATOM 795 O O . VAL A 1 99 ? 20.129 2.579 -37.897 1.00 97.88 99 VAL A O 1
ATOM 798 N N . ILE A 1 100 ? 20.174 3.723 -35.966 1.00 98.12 100 ILE A N 1
ATOM 799 C CA . ILE A 1 100 ? 20.973 4.854 -36.470 1.00 98.12 100 ILE A CA 1
ATOM 800 C C . ILE A 1 100 ? 22.477 4.508 -36.524 1.00 98.12 100 ILE A C 1
ATOM 802 O O . ILE A 1 100 ? 23.251 5.201 -37.186 1.00 98.12 100 ILE A O 1
ATOM 806 N N . GLY A 1 101 ? 22.896 3.407 -35.893 1.00 97.88 101 GLY A N 1
ATOM 807 C CA . GLY A 1 101 ? 24.288 2.962 -35.831 1.00 97.88 101 GLY A CA 1
ATOM 808 C C . GLY A 1 101 ? 25.126 3.693 -34.780 1.00 97.88 101 GLY A C 1
ATOM 809 O O . GLY A 1 101 ? 26.350 3.724 -34.897 1.00 97.88 101 GLY A O 1
ATOM 810 N N . GLU A 1 102 ? 24.492 4.304 -33.772 1.00 98.12 102 GLU A N 1
ATOM 811 C CA . GLU A 1 102 ? 25.186 4.959 -32.653 1.00 98.12 102 GLU A CA 1
ATOM 812 C C . GLU A 1 102 ? 25.703 3.962 -31.611 1.00 98.12 102 GLU A C 1
ATOM 814 O O . GLU A 1 102 ? 26.676 4.247 -30.911 1.00 98.12 102 GLU A O 1
ATOM 819 N N . ILE A 1 103 ? 25.055 2.801 -31.502 1.00 97.88 103 ILE A N 1
ATOM 820 C CA . ILE A 1 103 ? 25.466 1.695 -30.635 1.00 97.88 103 ILE A CA 1
ATOM 821 C C . ILE A 1 103 ? 25.537 0.400 -31.443 1.00 97.88 103 ILE A C 1
ATOM 823 O O . ILE A 1 103 ? 24.856 0.260 -32.458 1.00 97.88 103 ILE A O 1
ATOM 827 N N . ASP A 1 104 ? 26.355 -0.546 -30.989 1.00 97.75 104 ASP A N 1
ATOM 828 C CA . ASP A 1 104 ? 26.444 -1.888 -31.565 1.00 97.75 104 ASP A CA 1
ATOM 829 C C . ASP A 1 104 ? 25.471 -2.882 -30.900 1.00 97.75 104 ASP A C 1
ATOM 831 O O . ASP A 1 104 ? 24.895 -2.631 -29.836 1.00 97.75 104 ASP A O 1
ATOM 835 N N . GLU A 1 105 ? 25.277 -4.032 -31.551 1.00 97.56 105 GLU A N 1
ATOM 836 C CA . GLU A 1 105 ? 24.377 -5.091 -31.076 1.00 97.56 105 GLU A CA 1
ATOM 837 C C . GLU A 1 105 ? 24.813 -5.684 -29.726 1.00 97.56 105 GLU A C 1
ATOM 839 O O . GLU A 1 105 ? 23.960 -6.079 -28.933 1.00 97.56 105 GLU A O 1
ATOM 844 N N . GLU A 1 106 ? 26.117 -5.725 -29.437 1.00 97.50 106 GLU A N 1
ATOM 845 C CA . GLU A 1 106 ? 26.656 -6.271 -28.185 1.00 97.50 106 GLU A CA 1
ATOM 846 C C . GLU A 1 106 ? 26.312 -5.365 -26.995 1.00 97.50 106 GLU A C 1
ATOM 848 O O . GLU A 1 106 ? 25.816 -5.825 -25.962 1.00 97.50 106 GLU A O 1
ATOM 853 N N . THR A 1 107 ? 26.511 -4.058 -27.164 1.00 96.12 107 THR A N 1
ATOM 854 C CA . THR A 1 107 ? 26.154 -3.024 -26.194 1.00 96.12 107 THR A CA 1
ATOM 855 C C . THR A 1 107 ? 24.656 -3.039 -25.942 1.00 96.12 107 THR A C 1
ATOM 857 O O . THR A 1 107 ? 24.241 -3.028 -24.779 1.00 96.12 107 THR A O 1
ATOM 860 N N . LYS A 1 108 ? 23.850 -3.142 -27.010 1.00 97.44 108 LYS A N 1
ATOM 861 C CA . LYS A 1 108 ? 22.398 -3.270 -26.884 1.00 97.44 108 LYS A CA 1
ATOM 862 C C . LYS A 1 108 ? 22.018 -4.498 -26.067 1.00 97.44 108 LYS A C 1
ATOM 864 O O . LYS A 1 108 ? 21.339 -4.356 -25.058 1.00 97.44 108 LYS A O 1
ATOM 869 N N . ALA A 1 109 ? 22.498 -5.679 -26.454 1.00 97.75 109 ALA A N 1
ATOM 870 C CA . ALA A 1 109 ? 22.153 -6.932 -25.790 1.00 97.75 109 ALA A CA 1
ATOM 871 C C . ALA A 1 109 ? 22.469 -6.904 -24.286 1.00 97.75 109 ALA A C 1
ATOM 873 O O . ALA A 1 109 ? 21.644 -7.327 -23.477 1.00 97.75 109 ALA A O 1
ATOM 874 N N . ARG A 1 110 ? 23.627 -6.350 -23.901 1.00 97.62 110 ARG A N 1
ATOM 875 C CA . ARG A 1 110 ? 24.029 -6.253 -22.493 1.00 97.62 110 ARG A CA 1
ATOM 876 C C . ARG A 1 110 ? 23.097 -5.359 -21.672 1.00 97.62 110 ARG A C 1
ATOM 878 O O . ARG A 1 110 ? 22.666 -5.772 -20.602 1.00 97.62 110 ARG A O 1
ATOM 885 N N . GLN A 1 111 ? 22.814 -4.138 -22.134 1.00 97.00 111 GLN A N 1
ATOM 886 C CA . GLN A 1 111 ? 21.968 -3.218 -21.358 1.00 97.00 111 GLN A CA 1
ATOM 887 C C . GLN A 1 111 ? 20.491 -3.621 -21.421 1.00 97.00 111 GLN A C 1
ATOM 889 O O . GLN A 1 111 ? 19.773 -3.428 -20.446 1.00 97.00 111 GLN A O 1
ATOM 894 N N . THR A 1 112 ? 20.041 -4.228 -22.527 1.00 97.56 112 THR A N 1
ATOM 895 C CA . THR A 1 112 ? 18.697 -4.810 -22.608 1.00 97.56 112 THR A CA 1
ATOM 896 C C . THR A 1 112 ? 18.505 -5.858 -21.525 1.00 97.56 112 THR A C 1
ATOM 898 O O . THR A 1 112 ? 17.528 -5.778 -20.792 1.00 97.56 112 THR A O 1
ATOM 901 N N . GLN A 1 113 ? 19.463 -6.774 -21.356 1.00 98.12 113 GLN A N 1
ATOM 902 C CA . GLN A 1 113 ? 19.392 -7.770 -20.292 1.00 98.12 113 GLN A CA 1
ATOM 903 C C . GLN A 1 113 ? 19.320 -7.121 -18.897 1.00 98.12 113 GLN A C 1
ATOM 905 O O . GLN A 1 113 ? 18.460 -7.487 -18.102 1.00 98.12 113 GLN A O 1
ATOM 910 N N . GLU A 1 114 ? 20.179 -6.139 -18.606 1.00 97.88 114 GLU A N 1
ATOM 911 C CA . GLU A 1 114 ? 20.194 -5.435 -17.312 1.00 97.88 114 GLU A CA 1
ATOM 912 C C . GLU A 1 114 ? 18.848 -4.753 -17.007 1.00 97.88 114 GLU A C 1
ATOM 914 O O . GLU A 1 114 ? 18.290 -4.906 -15.919 1.00 97.88 114 GLU A O 1
ATOM 919 N N . HIS A 1 115 ? 18.290 -4.029 -17.979 1.00 97.50 115 HIS A N 1
ATOM 920 C CA . HIS A 1 115 ? 17.020 -3.330 -17.804 1.00 97.50 115 HIS A CA 1
ATOM 921 C C . HIS A 1 115 ? 15.818 -4.281 -17.778 1.00 97.50 115 HIS A C 1
ATOM 923 O O . HIS A 1 115 ? 14.872 -4.030 -17.034 1.00 97.50 115 HIS A O 1
ATOM 929 N N . GLU A 1 116 ? 15.837 -5.384 -18.531 1.00 97.94 116 GLU A N 1
ATOM 930 C CA . GLU A 1 116 ? 14.797 -6.419 -18.462 1.00 97.94 116 GLU A CA 1
ATOM 931 C C . GLU A 1 116 ? 14.788 -7.134 -17.105 1.00 97.94 116 GLU A C 1
ATOM 933 O O . GLU A 1 116 ? 13.712 -7.378 -16.551 1.00 97.94 116 GLU A O 1
ATOM 938 N N . GLU A 1 117 ? 15.962 -7.419 -16.533 1.00 98.19 117 GLU A N 1
ATOM 939 C CA . GLU A 1 117 ? 16.090 -7.958 -15.175 1.00 98.19 117 GLU A CA 1
ATOM 940 C C . GLU A 1 117 ? 15.524 -6.973 -14.134 1.00 98.19 117 GLU A C 1
ATOM 942 O O . GLU A 1 117 ? 14.714 -7.366 -13.289 1.00 98.19 117 GLU A O 1
ATOM 947 N N . GLU A 1 118 ? 15.852 -5.678 -14.235 1.00 98.19 118 GLU A N 1
ATOM 948 C CA . GLU A 1 118 ? 15.300 -4.643 -13.347 1.00 98.19 118 GLU A CA 1
ATOM 949 C C . GLU A 1 118 ? 13.771 -4.510 -13.499 1.00 98.19 118 GLU A C 1
ATOM 951 O O . GLU A 1 118 ? 13.047 -4.440 -12.501 1.00 98.19 118 GLU A O 1
ATOM 956 N N . ILE A 1 119 ? 13.245 -4.543 -14.730 1.00 98.19 119 ILE A N 1
ATOM 957 C CA . ILE A 1 119 ? 11.798 -4.531 -14.995 1.00 98.19 119 ILE A CA 1
ATOM 958 C C . ILE A 1 119 ? 11.117 -5.749 -14.356 1.00 98.19 119 ILE A C 1
ATOM 960 O O . ILE A 1 119 ? 10.061 -5.597 -13.735 1.00 98.19 119 ILE A O 1
ATOM 964 N N . ALA A 1 120 ? 11.708 -6.941 -14.467 1.00 98.38 120 ALA A N 1
ATOM 965 C CA . ALA A 1 120 ? 11.161 -8.157 -13.870 1.00 98.38 120 ALA A CA 1
ATOM 966 C C . ALA A 1 120 ? 11.123 -8.077 -12.333 1.00 98.38 120 ALA A C 1
ATOM 968 O O . ALA A 1 120 ? 10.133 -8.475 -11.708 1.00 98.38 120 ALA A O 1
ATOM 969 N N . GLU A 1 121 ? 12.158 -7.508 -11.705 1.00 98.25 121 GLU A N 1
ATOM 970 C CA . GLU A 1 121 ? 12.143 -7.237 -10.266 1.00 98.25 121 GLU A CA 1
ATOM 971 C C . GLU A 1 121 ? 11.047 -6.245 -9.870 1.00 98.25 121 GLU A C 1
ATOM 973 O O . GLU A 1 121 ? 10.362 -6.445 -8.859 1.00 98.25 121 GLU A O 1
ATOM 978 N N . ILE A 1 122 ? 10.891 -5.164 -10.639 1.00 98.31 122 ILE A N 1
ATOM 979 C CA . ILE A 1 122 ? 9.846 -4.166 -10.409 1.00 98.31 122 ILE A CA 1
ATOM 980 C C . ILE A 1 122 ? 8.466 -4.818 -10.516 1.00 98.31 122 ILE A C 1
ATOM 982 O O . ILE A 1 122 ? 7.626 -4.587 -9.649 1.00 98.31 122 ILE A O 1
ATOM 986 N N . ASP A 1 123 ? 8.243 -5.694 -11.495 1.00 98.25 123 ASP A N 1
ATOM 987 C CA . ASP A 1 123 ? 6.975 -6.409 -11.653 1.00 98.25 123 ASP A CA 1
ATOM 988 C C . ASP A 1 123 ? 6.656 -7.330 -10.477 1.00 98.25 123 ASP A C 1
ATOM 990 O O . ASP A 1 123 ? 5.523 -7.346 -9.985 1.00 98.25 123 ASP A O 1
ATOM 994 N N . SER A 1 124 ? 7.660 -8.027 -9.945 1.00 98.19 124 SER A N 1
ATOM 995 C CA . SER A 1 124 ? 7.499 -8.806 -8.715 1.00 98.19 124 SER A CA 1
ATOM 996 C C . SER A 1 124 ? 7.131 -7.915 -7.518 1.00 98.19 124 SER A C 1
ATOM 998 O O . SER A 1 124 ? 6.256 -8.265 -6.719 1.00 98.19 124 SER A O 1
ATOM 1000 N N . LYS A 1 125 ? 7.768 -6.742 -7.383 1.00 97.62 125 LYS A N 1
ATOM 1001 C CA . LYS A 1 125 ? 7.475 -5.774 -6.308 1.00 97.62 125 LYS A CA 1
ATOM 1002 C C . LYS A 1 125 ? 6.067 -5.183 -6.450 1.00 97.62 125 LYS A C 1
ATOM 1004 O O . LYS A 1 125 ? 5.346 -5.113 -5.455 1.00 97.62 125 LYS A O 1
ATOM 1009 N N . LEU A 1 126 ? 5.649 -4.829 -7.666 1.00 97.81 126 LEU A N 1
ATOM 1010 C CA . LEU A 1 126 ? 4.307 -4.323 -7.970 1.00 97.81 126 LEU A CA 1
ATOM 1011 C C . LEU A 1 126 ? 3.225 -5.360 -7.650 1.00 97.81 126 LEU A C 1
ATOM 1013 O O . LEU A 1 126 ? 2.253 -5.030 -6.975 1.00 97.81 126 LEU A O 1
ATOM 1017 N N . ALA A 1 127 ? 3.418 -6.625 -8.033 1.00 97.75 127 ALA A N 1
ATOM 1018 C CA . ALA A 1 127 ? 2.479 -7.698 -7.702 1.00 97.75 127 ALA A CA 1
ATOM 1019 C C . ALA A 1 127 ? 2.339 -7.904 -6.180 1.00 97.75 127 ALA A C 1
ATOM 1021 O O . ALA A 1 127 ? 1.237 -8.128 -5.666 1.00 97.75 127 ALA A O 1
ATOM 1022 N N . ALA A 1 128 ? 3.446 -7.794 -5.437 1.00 96.62 128 ALA A N 1
ATOM 1023 C CA . ALA A 1 128 ? 3.428 -7.863 -3.979 1.00 96.62 128 ALA A CA 1
ATOM 1024 C C . ALA A 1 128 ? 2.714 -6.654 -3.343 1.00 96.62 128 ALA A C 1
ATOM 1026 O O . ALA A 1 128 ? 1.973 -6.826 -2.370 1.00 96.62 128 ALA A O 1
ATOM 1027 N N . LEU A 1 129 ? 2.910 -5.445 -3.881 1.00 96.50 129 LEU A N 1
ATOM 1028 C CA . LEU A 1 129 ? 2.211 -4.235 -3.436 1.00 96.50 129 LEU A CA 1
ATOM 1029 C C . LEU A 1 129 ? 0.710 -4.310 -3.718 1.00 96.50 129 LEU A C 1
ATOM 1031 O O . LEU A 1 129 ? -0.071 -4.019 -2.818 1.00 96.50 129 LEU A O 1
ATOM 1035 N N . ASP A 1 130 ? 0.294 -4.800 -4.884 1.00 96.88 130 ASP A N 1
ATOM 1036 C CA . ASP A 1 130 ? -1.122 -4.999 -5.219 1.00 96.88 130 ASP A CA 1
ATOM 1037 C C . ASP A 1 130 ? -1.835 -5.900 -4.208 1.00 96.88 130 ASP A C 1
ATOM 1039 O O . ASP A 1 130 ? -2.965 -5.631 -3.790 1.00 96.88 130 ASP A O 1
ATOM 1043 N N . LEU A 1 131 ? -1.175 -6.985 -3.792 1.00 96.56 131 LEU A N 1
ATOM 1044 C CA . LEU A 1 131 ? -1.721 -7.883 -2.780 1.00 96.56 131 LEU A CA 1
ATOM 1045 C C . LEU A 1 131 ? -1.824 -7.187 -1.414 1.00 96.56 131 LEU A C 1
ATOM 1047 O O . LEU A 1 131 ? -2.839 -7.326 -0.730 1.00 96.56 131 LEU A O 1
ATOM 1051 N N . LYS A 1 132 ? -0.809 -6.402 -1.029 1.00 93.50 132 LYS A N 1
ATOM 1052 C CA . LYS A 1 132 ? -0.830 -5.605 0.209 1.00 93.50 132 LYS A CA 1
ATOM 1053 C C . LYS A 1 132 ? -1.939 -4.555 0.196 1.00 93.50 132 LYS A C 1
ATOM 1055 O O . LYS A 1 132 ? -2.685 -4.473 1.165 1.00 93.50 132 LYS A O 1
ATOM 1060 N N . ILE A 1 133 ? -2.091 -3.811 -0.897 1.00 94.75 133 ILE A N 1
ATOM 1061 C CA . ILE A 1 133 ? -3.128 -2.787 -1.071 1.00 94.75 133 ILE A CA 1
ATOM 1062 C C . ILE A 1 133 ? -4.516 -3.417 -0.942 1.00 94.75 133 ILE A C 1
ATOM 1064 O O . ILE A 1 133 ? -5.328 -2.938 -0.153 1.00 94.75 133 ILE A O 1
ATOM 1068 N N . LYS A 1 134 ? -4.776 -4.536 -1.632 1.00 94.81 134 LYS A N 1
ATOM 1069 C CA . LYS A 1 134 ? -6.049 -5.273 -1.516 1.00 94.81 134 LYS A CA 1
ATOM 1070 C C . LYS A 1 134 ? -6.324 -5.726 -0.084 1.00 94.81 134 LYS A C 1
ATOM 1072 O O . LYS A 1 134 ? -7.458 -5.628 0.386 1.00 94.81 134 LYS A O 1
ATOM 1077 N N . ASN A 1 135 ? -5.297 -6.201 0.619 1.00 91.38 135 ASN A N 1
ATOM 1078 C CA . ASN A 1 135 ? -5.428 -6.595 2.016 1.00 91.38 135 ASN A CA 1
ATOM 1079 C C . ASN A 1 135 ? -5.766 -5.388 2.899 1.00 91.38 135 ASN A C 1
ATOM 1081 O O . ASN A 1 135 ? -6.755 -5.440 3.623 1.00 91.38 135 ASN A O 1
ATOM 1085 N N . TYR A 1 136 ? -5.022 -4.285 2.802 1.00 92.00 136 TYR A N 1
ATOM 1086 C CA . TYR A 1 136 ? -5.310 -3.079 3.581 1.00 92.00 136 TYR A CA 1
ATOM 1087 C C . TYR A 1 136 ? -6.704 -2.521 3.295 1.00 92.00 136 TYR A C 1
ATOM 1089 O O . TYR A 1 136 ? -7.431 -2.234 4.238 1.00 92.00 136 TYR A O 1
ATOM 1097 N N . GLN A 1 137 ? -7.127 -2.467 2.029 1.00 91.75 137 GLN A N 1
ATOM 1098 C CA . GLN A 1 137 ? -8.481 -2.053 1.645 1.00 91.75 137 GLN A CA 1
ATOM 1099 C C . GLN A 1 137 ? -9.566 -2.940 2.269 1.00 91.75 137 GLN A C 1
ATOM 1101 O O . GLN A 1 137 ? -10.607 -2.442 2.695 1.00 91.75 137 GLN A O 1
ATOM 1106 N N . LYS A 1 138 ? -9.335 -4.255 2.355 1.00 90.31 138 LYS A N 1
ATOM 1107 C CA . LYS A 1 138 ? -10.265 -5.179 3.017 1.00 90.31 138 LYS A CA 1
ATOM 1108 C C . LYS A 1 138 ? -10.358 -4.905 4.523 1.00 90.31 138 LYS A C 1
ATOM 1110 O O . LYS A 1 138 ? -11.460 -4.923 5.076 1.00 90.31 138 LYS A O 1
ATOM 1115 N N . LEU A 1 139 ? -9.223 -4.653 5.179 1.00 86.56 139 LEU A N 1
ATOM 1116 C CA . LEU A 1 139 ? -9.183 -4.358 6.614 1.00 86.56 139 LEU A CA 1
ATOM 1117 C C . LEU A 1 139 ? -9.817 -2.996 6.934 1.00 86.56 139 LEU A C 1
ATOM 1119 O O . LEU A 1 139 ? -10.586 -2.900 7.887 1.00 86.56 139 LEU A O 1
ATOM 1123 N N . THR A 1 140 ? -9.559 -1.958 6.134 1.00 85.12 140 THR A N 1
ATOM 1124 C CA . THR A 1 140 ? -10.137 -0.621 6.352 1.00 85.12 140 THR A CA 1
ATOM 1125 C C . THR A 1 140 ? -11.633 -0.578 6.044 1.00 85.12 140 THR A C 1
ATOM 1127 O O . THR A 1 140 ? -12.390 0.041 6.787 1.00 85.12 140 THR A O 1
ATOM 1130 N N . ALA A 1 141 ? -12.108 -1.304 5.024 1.00 83.06 141 ALA A N 1
ATOM 1131 C CA . ALA A 1 141 ? -13.540 -1.413 4.726 1.00 83.06 141 ALA A CA 1
ATOM 1132 C C . ALA A 1 141 ? -14.349 -2.099 5.842 1.00 83.06 141 ALA A C 1
ATOM 1134 O O . ALA A 1 141 ? -15.552 -1.865 5.962 1.00 83.06 141 ALA A O 1
ATOM 1135 N N . SER A 1 142 ? -13.694 -2.935 6.651 1.00 72.62 142 SER A N 1
ATOM 1136 C CA . SER A 1 142 ? -14.318 -3.652 7.767 1.00 72.62 142 SER A CA 1
ATOM 1137 C C . SER A 1 142 ? -14.346 -2.831 9.060 1.00 72.62 142 SER A C 1
ATOM 1139 O O . SER A 1 142 ? -14.891 -3.296 10.059 1.00 72.62 142 SER A O 1
ATOM 1141 N N . GLN A 1 143 ? -13.787 -1.614 9.068 1.00 67.38 143 GLN A N 1
ATOM 1142 C CA . GLN A 1 143 ? -13.777 -0.801 10.275 1.00 67.38 143 GLN A CA 1
ATOM 1143 C C . GLN A 1 143 ? -15.179 -0.303 10.630 1.00 67.38 143 GLN A C 1
ATOM 1145 O O . GLN A 1 143 ? -15.870 0.282 9.784 1.00 67.38 143 GLN A O 1
ATOM 1150 N N . PRO A 1 144 ? -15.603 -0.467 11.896 1.00 58.56 144 PRO A N 1
ATOM 1151 C CA . PRO A 1 144 ? -16.795 0.195 12.375 1.00 58.56 144 PRO A CA 1
ATOM 1152 C C . PRO A 1 144 ? -16.541 1.700 12.314 1.00 58.56 144 PRO A C 1
ATOM 1154 O O . PRO A 1 144 ? -15.710 2.241 13.042 1.00 58.56 144 PRO A O 1
ATOM 1157 N N . LYS A 1 145 ? -17.268 2.392 11.429 1.00 55.19 145 LYS A N 1
ATOM 1158 C CA . LYS A 1 145 ? -17.316 3.855 11.459 1.00 55.19 145 LYS A CA 1
ATOM 1159 C C . LYS A 1 145 ? -17.700 4.256 12.880 1.00 55.19 145 LYS A C 1
ATOM 1161 O O . LYS A 1 145 ? -18.667 3.679 13.386 1.00 55.19 145 LYS A O 1
ATOM 1166 N N . PRO A 1 146 ? -16.995 5.208 13.516 1.00 48.50 146 PRO A N 1
ATOM 1167 C CA . PRO A 1 146 ? -17.335 5.647 14.856 1.00 48.50 146 PRO A CA 1
ATOM 1168 C C . PRO A 1 146 ? -18.775 6.151 14.826 1.00 48.50 146 PRO A C 1
ATOM 1170 O O . PRO A 1 146 ? -19.081 7.236 14.329 1.00 48.50 146 PRO A O 1
ATOM 1173 N N . SER A 1 147 ? -19.686 5.303 15.299 1.00 44.44 147 SER A N 1
ATOM 1174 C CA . SER A 1 147 ? -21.070 5.668 15.505 1.00 44.44 147 SER A CA 1
ATOM 1175 C C . SER A 1 147 ? -21.007 6.649 16.652 1.00 44.44 147 SER A C 1
ATOM 1177 O O . SER A 1 147 ? -20.780 6.239 17.789 1.00 44.44 147 SER A O 1
ATOM 1179 N N . MET A 1 148 ? -21.095 7.942 16.328 1.00 39.41 148 MET A N 1
ATOM 1180 C CA . MET A 1 148 ? -21.107 9.010 17.315 1.00 39.41 148 MET A CA 1
ATOM 1181 C C . MET A 1 148 ? -22.027 8.579 18.443 1.00 39.41 148 MET A C 1
ATOM 1183 O O . MET A 1 148 ? -23.222 8.359 18.228 1.00 39.41 148 MET A O 1
ATOM 1187 N N . VAL A 1 149 ? -21.423 8.368 19.613 1.00 42.91 149 VAL A N 1
ATOM 1188 C CA . VAL A 1 149 ? -22.117 8.054 20.850 1.00 42.91 149 VAL A CA 1
ATOM 1189 C C . VAL A 1 149 ? -23.234 9.075 20.953 1.00 42.91 149 VAL A C 1
ATOM 1191 O O . VAL A 1 149 ? -22.989 10.270 21.101 1.00 42.91 149 VAL A O 1
ATOM 1194 N N . ARG A 1 150 ? -24.466 8.602 20.764 1.00 43.56 150 ARG A N 1
ATOM 1195 C CA . ARG A 1 150 ? -25.664 9.410 20.899 1.00 43.56 150 ARG A CA 1
ATOM 1196 C C . ARG A 1 150 ? -25.670 9.852 22.353 1.00 43.56 150 ARG A C 1
ATOM 1198 O O . ARG A 1 150 ? -25.930 9.041 23.241 1.00 43.56 150 ARG A O 1
ATOM 1205 N N . GLU A 1 151 ? -25.276 11.101 22.574 1.00 41.06 151 GLU A N 1
ATOM 1206 C CA . GLU A 1 151 ? -25.292 11.740 23.880 1.00 41.06 151 GLU A CA 1
ATOM 1207 C C . GLU A 1 151 ? -26.666 11.451 24.511 1.00 41.06 151 GLU A C 1
ATOM 1209 O O . GLU A 1 151 ? -27.690 11.592 23.824 1.00 41.06 151 GLU A O 1
ATOM 1214 N N . PRO A 1 152 ? -26.724 10.930 25.751 1.00 53.31 152 PRO A N 1
ATOM 1215 C CA . PRO A 1 152 ? -27.999 10.636 26.384 1.00 53.31 152 PRO A CA 1
ATOM 1216 C C . PRO A 1 152 ? -28.851 11.913 26.375 1.00 53.31 152 PRO A C 1
ATOM 1218 O O . PRO A 1 152 ? -28.313 12.991 26.631 1.00 53.31 152 PRO A O 1
ATOM 1221 N N . PRO A 1 153 ? -30.155 11.822 26.048 1.00 49.84 153 PRO A N 1
ATOM 1222 C CA . PRO A 1 153 ? -31.006 12.995 25.914 1.00 49.84 153 PRO A CA 1
ATOM 1223 C C . PRO A 1 153 ? -30.929 13.820 27.197 1.00 49.84 153 PRO A C 1
ATOM 1225 O O . PRO A 1 153 ? -31.276 13.332 28.275 1.00 49.84 153 PRO A O 1
ATOM 1228 N N . GLN A 1 154 ? -30.438 15.057 27.073 1.00 57.78 154 GLN A N 1
ATOM 1229 C CA . GLN A 1 154 ? -30.463 16.016 28.167 1.00 57.78 154 GLN A CA 1
ATOM 1230 C C . GLN A 1 154 ? -31.912 16.130 28.671 1.00 57.78 154 GLN A C 1
ATOM 1232 O O . GLN A 1 154 ? -32.833 16.231 27.850 1.00 57.78 154 GLN A O 1
ATOM 1237 N N . PRO A 1 155 ? -32.147 16.073 29.995 1.00 61.41 155 PRO A N 1
ATOM 1238 C CA . PRO A 1 155 ? -33.480 16.276 30.538 1.00 61.41 155 PRO A CA 1
ATOM 1239 C C . PRO A 1 155 ? -34.006 17.652 30.092 1.00 61.41 155 PRO A C 1
ATOM 1241 O O . PRO A 1 155 ? -33.229 18.608 30.027 1.00 61.41 155 PRO A O 1
ATOM 1244 N N . PRO A 1 156 ? -35.301 17.755 29.740 1.00 67.19 156 PRO A N 1
ATOM 1245 C CA . PRO A 1 156 ? -35.870 18.979 29.196 1.00 67.19 156 PRO A CA 1
ATOM 1246 C C . PRO A 1 156 ? -35.664 20.154 30.164 1.00 67.19 156 PRO A C 1
ATOM 1248 O O . PRO A 1 156 ? -35.783 19.964 31.378 1.00 67.19 156 PRO A O 1
ATOM 1251 N N . PRO A 1 157 ? -35.371 21.362 29.648 1.00 65.00 157 PRO A N 1
ATOM 1252 C CA . PRO A 1 157 ? -35.218 22.548 30.478 1.00 65.00 157 PRO A CA 1
ATOM 1253 C C . PRO A 1 157 ? -36.498 22.780 31.284 1.00 65.00 157 PRO A C 1
ATOM 1255 O O . PRO A 1 157 ? -37.601 22.788 30.731 1.00 65.00 157 PRO A O 1
ATOM 1258 N N . GLU A 1 158 ? -36.344 22.944 32.599 1.00 66.12 158 GLU A N 1
ATOM 1259 C CA . GLU A 1 158 ? -37.454 23.266 33.490 1.00 66.12 158 GLU A CA 1
ATOM 1260 C C . GLU A 1 158 ? -38.174 24.536 33.001 1.00 66.12 158 GLU A C 1
ATOM 1262 O O . GLU A 1 158 ? -37.520 25.506 32.598 1.00 66.12 158 GLU A O 1
ATOM 1267 N N . PRO A 1 159 ? -39.519 24.553 33.017 1.00 67.38 159 PRO A N 1
ATOM 1268 C CA . PRO A 1 159 ? -40.286 25.694 32.548 1.00 67.38 159 PRO A CA 1
ATOM 1269 C C . PRO A 1 159 ? -39.942 26.950 33.366 1.00 67.38 159 PRO A C 1
ATOM 1271 O O . PRO A 1 159 ? -39.868 26.888 34.599 1.00 67.38 159 PRO A O 1
ATOM 1274 N N . PRO A 1 160 ? -39.752 28.109 32.710 1.00 62.91 160 PRO A N 1
ATOM 1275 C CA . PRO A 1 160 ? -39.429 29.346 33.400 1.00 62.91 160 PRO A CA 1
ATOM 1276 C C . PRO A 1 160 ? -40.562 29.725 34.356 1.00 62.91 160 PRO A C 1
ATOM 1278 O O . PRO A 1 160 ? -41.737 29.771 33.982 1.00 62.91 160 PRO A O 1
ATOM 1281 N N . LYS A 1 161 ? -40.195 30.008 35.610 1.00 56.94 161 LYS A N 1
ATOM 1282 C CA . LYS A 1 161 ? -41.111 30.542 36.623 1.00 56.94 161 LYS A CA 1
ATOM 1283 C C . LYS A 1 161 ? -41.779 31.821 36.085 1.00 56.94 161 LYS A C 1
ATOM 1285 O O . LYS A 1 161 ? -41.081 32.657 35.507 1.00 56.94 161 LYS A O 1
ATOM 1290 N N . PRO A 1 162 ? -43.097 32.005 36.285 1.00 56.69 162 PRO A N 1
ATOM 1291 C CA . PRO A 1 162 ? -43.807 33.168 35.777 1.00 56.69 162 PRO A CA 1
ATOM 1292 C C . PRO A 1 162 ? -43.311 34.429 36.486 1.00 56.69 162 PRO A C 1
ATOM 1294 O O . PRO A 1 162 ? -43.557 34.637 37.674 1.00 56.69 162 PRO A O 1
ATOM 1297 N N . VAL A 1 163 ? -42.594 35.271 35.741 1.00 59.28 163 VAL A N 1
ATOM 1298 C CA . VAL A 1 163 ? -42.242 36.622 36.171 1.00 59.28 163 VAL A CA 1
ATOM 1299 C C . VAL A 1 163 ? -43.503 37.471 36.078 1.00 59.28 163 VAL A C 1
ATOM 1301 O O . VAL A 1 163 ? -44.069 37.688 35.008 1.00 59.28 163 VAL A O 1
ATOM 1304 N N . VAL A 1 164 ? -43.956 37.900 37.250 1.00 51.94 164 VAL A N 1
ATOM 1305 C CA . VAL A 1 164 ? -45.070 38.815 37.473 1.00 51.94 164 VAL A CA 1
ATOM 1306 C C . VAL A 1 164 ? -44.847 40.101 36.672 1.00 51.94 164 VAL A C 1
ATOM 1308 O O . VAL A 1 164 ? -43.822 40.765 36.816 1.00 51.94 164 VAL A O 1
ATOM 1311 N N . ALA A 1 165 ? -45.817 40.451 35.830 1.00 51.78 165 ALA A N 1
ATOM 1312 C CA . ALA A 1 165 ? -45.849 41.716 35.107 1.00 51.78 165 ALA A CA 1
ATOM 1313 C C . ALA A 1 165 ? -45.993 42.908 36.070 1.00 51.78 165 ALA A C 1
ATOM 1315 O O . ALA A 1 165 ? -46.790 42.852 37.010 1.00 51.78 165 ALA A O 1
ATOM 1316 N N . PRO A 1 166 ? -45.339 44.038 35.758 1.00 49.88 166 PRO A N 1
ATOM 1317 C CA . PRO A 1 166 ? -46.091 45.287 35.783 1.00 49.88 166 PRO A CA 1
ATOM 1318 C C . PRO A 1 166 ? -45.798 46.206 34.583 1.00 49.88 166 PRO A C 1
ATOM 1320 O O . PRO A 1 166 ? -44.676 46.636 34.359 1.00 49.88 166 PRO A O 1
ATOM 1323 N N . ARG A 1 167 ? -46.896 46.516 33.881 1.00 46.50 167 ARG A N 1
ATOM 1324 C CA . ARG A 1 167 ? -47.407 47.827 33.420 1.00 46.50 167 ARG A CA 1
ATOM 1325 C C . ARG A 1 167 ? -46.521 48.770 32.553 1.00 46.50 167 ARG A C 1
ATOM 1327 O O . ARG A 1 167 ? -45.370 49.018 32.882 1.00 46.50 167 ARG A O 1
ATOM 1334 N N . PRO A 1 168 ? -47.086 49.377 31.481 1.00 56.25 168 PRO A N 1
ATOM 1335 C CA . PRO A 1 168 ? -46.328 50.080 30.443 1.00 56.25 168 PRO A CA 1
ATOM 1336 C C . PRO A 1 168 ? -46.185 51.591 30.691 1.00 56.25 168 PRO A C 1
ATOM 1338 O O . PRO A 1 168 ? -47.124 52.231 31.168 1.00 56.25 168 PRO A O 1
ATOM 1341 N N . ALA A 1 169 ? -45.061 52.174 30.255 1.00 43.81 169 ALA A N 1
ATOM 1342 C CA . ALA A 1 169 ? -44.946 53.605 29.962 1.00 43.81 169 ALA A CA 1
ATOM 1343 C C . ALA A 1 169 ? -43.784 53.934 28.992 1.00 43.81 169 ALA A C 1
ATOM 1345 O O . ALA A 1 169 ? -42.651 53.526 29.212 1.00 43.81 169 ALA A O 1
ATOM 1346 N N . ALA A 1 170 ? -44.121 54.747 27.982 1.00 45.31 170 ALA A N 1
ATOM 1347 C CA . ALA A 1 170 ? -43.313 55.786 27.320 1.00 45.31 170 ALA A CA 1
ATOM 1348 C C . ALA A 1 170 ? -42.115 55.432 26.393 1.00 45.31 170 ALA A C 1
ATOM 1350 O O . ALA A 1 170 ? -40.989 55.222 26.815 1.00 45.31 170 ALA A O 1
ATOM 1351 N N . ALA A 1 171 ? -42.405 55.492 25.086 1.00 46.44 171 ALA A N 1
ATOM 1352 C CA . ALA A 1 171 ? -41.771 56.297 24.022 1.00 46.44 171 ALA A CA 1
ATOM 1353 C C . ALA A 1 171 ? -40.249 56.644 24.006 1.00 46.44 171 ALA A C 1
ATOM 1355 O O . ALA A 1 171 ? -39.805 57.504 24.756 1.00 46.44 171 ALA A O 1
ATOM 1356 N N . GLN A 1 172 ? -39.597 56.165 22.920 1.00 45.31 172 GLN A N 1
ATOM 1357 C CA . GLN A 1 172 ? -38.557 56.791 22.045 1.00 45.31 172 GLN A CA 1
ATOM 1358 C C . GLN A 1 172 ? -37.141 57.103 22.608 1.00 45.31 172 GLN A C 1
ATOM 1360 O O . GLN A 1 172 ? -36.997 57.203 23.819 1.00 45.31 172 GLN A O 1
ATOM 1365 N N . PRO A 1 173 ? -36.091 57.360 21.769 1.00 54.28 173 PRO A N 1
ATOM 1366 C CA . PRO A 1 173 ? -35.914 57.220 20.303 1.00 54.28 173 PRO A CA 1
ATOM 1367 C C . PRO A 1 173 ? -34.628 56.451 19.857 1.00 54.28 173 PRO A C 1
ATOM 1369 O O . PRO A 1 173 ? -33.762 56.096 20.650 1.00 54.28 173 PRO A O 1
ATOM 1372 N N . LYS A 1 174 ? -34.514 56.221 18.535 1.00 54.44 174 LYS A N 1
ATOM 1373 C CA . LYS A 1 174 ? -33.392 55.606 17.777 1.00 54.44 174 LYS A CA 1
ATOM 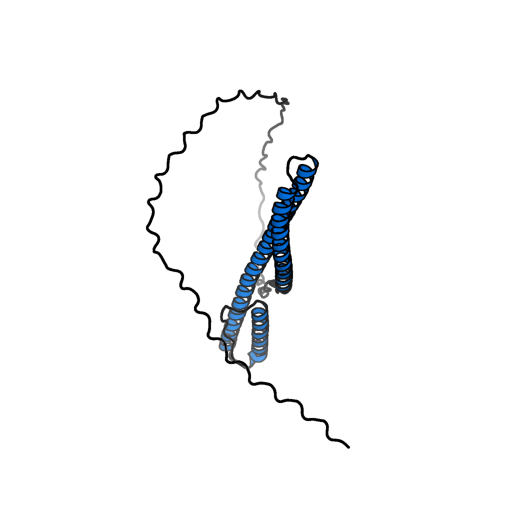1374 C C . LYS A 1 174 ? -32.067 56.396 17.847 1.00 54.44 174 LYS A C 1
ATOM 1376 O O . LYS A 1 174 ? -32.116 57.623 17.913 1.00 54.44 174 LYS A O 1
ATOM 1381 N N . PRO A 1 175 ? -30.923 55.735 17.563 1.00 53.34 175 PRO A N 1
ATOM 1382 C CA . PRO A 1 175 ? -29.866 56.377 16.771 1.00 53.34 175 PRO A CA 1
ATOM 1383 C C . PRO A 1 175 ? -29.360 55.562 15.558 1.00 53.34 175 PRO A C 1
ATOM 1385 O O . PRO A 1 175 ? -28.995 54.396 15.658 1.00 53.34 175 PRO A O 1
ATOM 1388 N N . ALA A 1 176 ? -29.347 56.277 14.428 1.00 54.88 176 ALA A N 1
ATOM 1389 C CA . ALA A 1 176 ? -28.341 56.380 13.361 1.00 54.88 176 ALA A CA 1
ATOM 1390 C C . ALA A 1 176 ? -27.622 55.132 12.797 1.00 54.88 176 ALA A C 1
ATOM 1392 O O . ALA A 1 176 ? -26.681 54.588 13.368 1.00 54.88 176 ALA A O 1
ATOM 1393 N N . VAL A 1 177 ? -27.994 54.832 11.548 1.00 56.09 177 VAL A N 1
ATOM 1394 C CA . VAL A 1 177 ? -27.254 54.064 10.536 1.00 56.09 177 VAL A CA 1
ATOM 1395 C C . VAL A 1 177 ? -25.998 54.835 10.109 1.00 56.09 177 VAL A C 1
ATOM 1397 O O . VAL A 1 177 ? -26.069 56.034 9.844 1.00 56.09 177 VAL A O 1
ATOM 1400 N N . ARG A 1 178 ? -24.859 54.143 10.006 1.00 58.31 178 ARG A N 1
ATOM 1401 C CA . ARG A 1 178 ? -23.592 54.675 9.482 1.00 58.31 178 ARG A CA 1
ATOM 1402 C C . ARG A 1 178 ? -23.337 54.070 8.090 1.00 58.31 178 ARG A C 1
ATOM 1404 O O . ARG A 1 178 ? -23.243 52.848 8.011 1.00 58.31 178 ARG A O 1
ATOM 1411 N N . PRO A 1 179 ? -23.234 54.864 7.010 1.00 61.97 179 PRO A N 1
ATOM 1412 C CA . PRO A 1 179 ? -22.817 54.366 5.701 1.00 61.97 179 PRO A CA 1
ATOM 1413 C C . PRO A 1 179 ? -21.284 54.321 5.593 1.00 61.97 179 PRO A C 1
ATOM 1415 O O . PRO A 1 179 ? -20.599 55.256 6.011 1.00 61.97 179 PRO A O 1
ATOM 1418 N N . GLN A 1 180 ? -20.751 53.226 5.042 1.00 61.53 180 GLN A N 1
ATOM 1419 C CA . GLN A 1 180 ? -19.374 53.156 4.547 1.00 61.53 180 GLN A CA 1
ATOM 1420 C C . GLN A 1 180 ? -19.321 53.638 3.086 1.00 61.53 180 GLN A C 1
ATOM 1422 O O . GLN A 1 180 ? -20.227 53.299 2.325 1.00 61.53 180 GLN A O 1
ATOM 1427 N N . PRO A 1 181 ? -18.289 54.406 2.695 1.00 64.31 181 PRO A N 1
ATOM 1428 C CA . PRO A 1 181 ? -18.058 54.807 1.313 1.00 64.31 181 PRO A CA 1
ATOM 1429 C C . PRO A 1 181 ? -17.254 53.759 0.526 1.00 64.31 181 PRO A C 1
ATOM 1431 O O . PRO A 1 181 ? -16.286 53.186 1.028 1.00 64.31 181 PRO A O 1
ATOM 1434 N N . GLU A 1 182 ? -17.656 53.569 -0.727 1.00 61.12 182 GLU A N 1
ATOM 1435 C CA . GLU A 1 182 ? -16.880 52.951 -1.805 1.00 61.12 182 GLU A CA 1
ATOM 1436 C C . GLU A 1 182 ? -15.665 53.825 -2.169 1.00 61.12 182 GLU A C 1
ATOM 1438 O O . GLU A 1 182 ? -15.727 55.052 -2.036 1.00 61.12 182 GLU A O 1
ATOM 1443 N N . PRO A 1 183 ? -14.589 53.229 -2.707 1.00 66.12 183 PRO A N 1
ATOM 1444 C CA . PRO A 1 183 ? -13.761 53.927 -3.675 1.00 66.12 183 PRO A CA 1
ATOM 1445 C C . PRO A 1 183 ? -13.867 53.314 -5.078 1.00 66.12 183 PRO A C 1
ATOM 1447 O O . PRO A 1 183 ? -13.540 52.154 -5.321 1.00 66.12 183 PRO A O 1
ATOM 1450 N N . ASP A 1 184 ? -14.356 54.200 -5.937 1.00 52.38 184 ASP A N 1
ATOM 1451 C CA . ASP A 1 184 ? -14.134 54.476 -7.354 1.00 52.38 184 ASP A CA 1
ATOM 1452 C C . ASP A 1 184 ? -13.015 53.748 -8.134 1.00 52.38 184 ASP A C 1
ATOM 1454 O O . ASP A 1 184 ? -11.992 53.293 -7.622 1.00 52.38 184 ASP A O 1
ATOM 1458 N N . VAL A 1 185 ? -13.247 53.734 -9.443 1.00 54.31 185 VAL A N 1
ATOM 1459 C CA . VAL A 1 185 ? -12.652 52.958 -10.526 1.00 54.31 185 VAL A CA 1
ATOM 1460 C C . VAL A 1 185 ? -11.852 53.913 -11.410 1.00 54.31 185 VAL A C 1
ATOM 1462 O O . VAL A 1 185 ? -12.445 54.839 -11.938 1.00 54.31 185 VAL A O 1
ATOM 1465 N N . THR A 1 186 ? -10.563 53.691 -11.688 1.00 55.38 186 THR A N 1
ATOM 1466 C CA . THR A 1 186 ? -9.883 54.204 -12.910 1.00 55.38 186 THR A CA 1
ATOM 1467 C C . THR A 1 186 ? -8.559 53.432 -13.083 1.00 55.38 186 THR A C 1
ATOM 1469 O O . THR A 1 186 ? -7.659 53.563 -12.264 1.00 55.38 186 THR A O 1
ATOM 1472 N N . GLN A 1 187 ? -8.488 52.401 -13.933 1.00 50.31 187 GLN A N 1
ATOM 1473 C CA . GLN A 1 187 ? -8.102 52.444 -15.356 1.00 50.31 187 GLN A CA 1
ATOM 1474 C C . GLN A 1 187 ? -6.636 52.873 -15.584 1.00 50.31 187 GLN A C 1
ATOM 1476 O O . GLN A 1 187 ? -6.309 54.039 -15.416 1.00 50.31 187 GLN A O 1
ATOM 1481 N N . MET A 1 188 ? -5.782 51.950 -16.045 1.00 52.78 188 MET A N 1
ATOM 1482 C CA . MET A 1 188 ? -4.893 52.193 -17.191 1.00 52.78 188 MET A CA 1
ATOM 1483 C C . MET A 1 188 ? -4.283 50.887 -17.713 1.00 52.78 188 MET A C 1
ATOM 1485 O O . MET A 1 188 ? -3.566 50.167 -17.024 1.00 52.78 188 MET A O 1
ATOM 1489 N N . ASP A 1 189 ? -4.623 50.634 -18.968 1.00 53.81 189 ASP A N 1
ATOM 1490 C CA . ASP A 1 189 ? -4.050 49.684 -19.905 1.00 53.81 189 ASP A CA 1
ATOM 1491 C C . ASP A 1 189 ? -2.592 50.080 -20.207 1.00 53.81 189 ASP A C 1
ATOM 1493 O O . ASP A 1 189 ? -2.333 51.216 -20.615 1.00 53.81 189 ASP A O 1
ATOM 1497 N N . VAL A 1 190 ? -1.635 49.176 -19.975 1.00 59.94 190 VAL A N 1
ATOM 1498 C CA . VAL A 1 190 ? -0.260 49.304 -20.485 1.00 59.94 190 VAL A CA 1
ATOM 1499 C C . VAL A 1 190 ? 0.214 47.920 -20.950 1.00 59.94 190 VAL A C 1
ATOM 1501 O O . VAL A 1 190 ? 0.290 47.002 -20.130 1.00 59.94 190 VAL A O 1
ATOM 1504 N N . PRO A 1 191 ? 0.551 47.734 -22.239 1.00 65.06 191 PRO A N 1
ATOM 1505 C CA . PRO A 1 191 ? 1.089 46.473 -22.737 1.00 65.06 191 PRO A CA 1
ATOM 1506 C C . PRO A 1 191 ? 2.524 46.243 -22.221 1.00 65.06 191 PRO A C 1
ATOM 1508 O O . PRO A 1 191 ? 3.320 47.188 -22.184 1.00 65.06 191 PRO A O 1
ATOM 1511 N N . PRO A 1 192 ? 2.907 45.006 -21.853 1.00 64.56 192 PRO A N 1
ATOM 1512 C CA . PRO A 1 192 ? 4.262 44.723 -21.400 1.00 64.56 192 PRO A CA 1
ATOM 1513 C C . PRO A 1 192 ? 5.246 44.794 -22.576 1.00 64.56 192 PRO A C 1
ATOM 1515 O O . PRO A 1 192 ? 5.174 44.009 -23.522 1.00 64.56 192 PRO A O 1
ATOM 1518 N N . GLN A 1 193 ? 6.193 45.733 -22.508 1.00 61.53 193 GLN A N 1
ATOM 1519 C CA . GLN A 1 193 ? 7.381 45.700 -23.357 1.00 61.53 193 GLN A CA 1
ATOM 1520 C C . GLN A 1 193 ? 8.296 44.530 -22.950 1.00 61.53 193 GLN A C 1
ATOM 1522 O O . GLN A 1 193 ? 8.454 44.260 -21.756 1.00 61.53 193 GLN A O 1
ATOM 1527 N N . PRO A 1 194 ? 8.964 43.862 -23.906 1.00 59.78 194 PRO A N 1
ATOM 1528 C CA . PRO A 1 194 ? 9.985 42.873 -23.602 1.00 59.78 194 PRO A CA 1
ATOM 1529 C C . PRO A 1 194 ? 11.251 43.585 -23.111 1.00 59.78 194 PRO A C 1
ATOM 1531 O O . PRO A 1 194 ? 12.028 44.137 -23.892 1.00 59.78 194 PRO A O 1
ATOM 1534 N N . HIS A 1 195 ? 11.482 43.562 -21.799 1.00 54.28 195 HIS A N 1
ATOM 1535 C CA . HIS A 1 195 ? 12.778 43.927 -21.245 1.00 54.28 195 HIS A CA 1
ATOM 1536 C C . HIS A 1 195 ? 13.825 42.901 -21.688 1.00 54.28 195 HIS A C 1
ATOM 1538 O O . HIS A 1 195 ? 13.889 41.770 -21.213 1.00 54.28 195 HIS A O 1
ATOM 1544 N N . ARG A 1 196 ? 14.651 43.344 -22.634 1.00 59.25 196 ARG A N 1
ATOM 1545 C CA . ARG A 1 196 ? 15.939 42.772 -23.011 1.00 59.25 196 ARG A CA 1
ATOM 1546 C C . ARG A 1 196 ? 16.811 42.655 -21.758 1.00 59.25 196 ARG A C 1
ATOM 1548 O O . ARG A 1 196 ? 17.358 43.647 -21.287 1.00 59.25 196 ARG A O 1
ATOM 1555 N N . LEU A 1 197 ? 16.909 41.445 -21.215 1.00 57.97 197 LEU A N 1
ATOM 1556 C CA . LE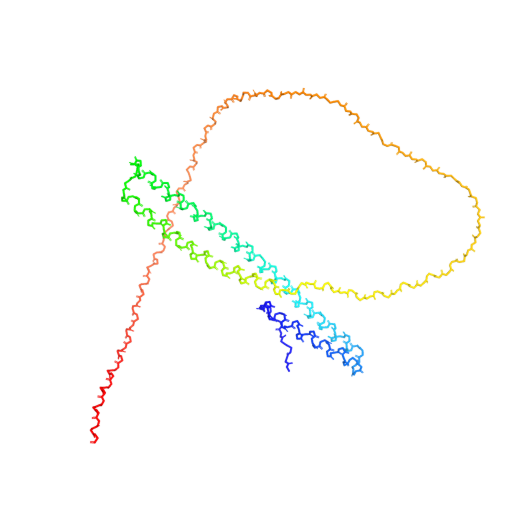U A 1 197 ? 17.869 41.108 -20.171 1.00 57.97 197 LEU A CA 1
ATOM 1557 C C . LEU A 1 197 ? 19.273 41.173 -20.776 1.00 57.97 197 LEU A C 1
ATOM 1559 O O . LEU A 1 197 ? 19.631 40.375 -21.643 1.00 57.97 197 LEU A O 1
ATOM 1563 N N . GLU A 1 198 ? 20.059 42.151 -20.340 1.00 61.16 198 GLU A N 1
ATOM 1564 C CA . GLU A 1 198 ? 21.498 42.145 -20.562 1.00 61.16 198 GLU A CA 1
ATOM 1565 C C . GLU A 1 198 ? 22.119 40.936 -19.839 1.00 61.16 198 GLU A C 1
ATOM 1567 O O . GLU A 1 198 ? 21.763 40.655 -18.687 1.00 61.16 198 GLU A O 1
ATOM 1572 N N . PRO A 1 199 ? 23.041 40.195 -20.478 1.00 61.62 199 PRO A N 1
ATOM 1573 C CA . PRO A 1 199 ? 23.724 39.089 -19.829 1.00 61.62 199 PRO A CA 1
ATOM 1574 C C . PRO A 1 199 ? 24.647 39.632 -18.733 1.00 61.62 199 PRO A C 1
ATOM 1576 O O . PRO A 1 199 ? 25.667 40.267 -19.001 1.00 61.62 199 PRO A O 1
ATOM 1579 N N . LYS A 1 200 ? 24.292 39.351 -17.475 1.00 60.03 200 LYS A N 1
ATOM 1580 C CA . LYS A 1 200 ? 25.202 39.473 -16.332 1.00 60.03 200 LYS A CA 1
ATOM 1581 C C . LYS A 1 200 ? 26.475 38.660 -16.623 1.00 60.03 200 LYS A C 1
ATOM 1583 O O . LYS A 1 200 ? 26.357 37.498 -17.020 1.00 60.03 200 LYS A O 1
ATOM 1588 N N . PRO A 1 201 ? 27.680 39.211 -16.401 1.00 60.19 201 PRO A N 1
ATOM 1589 C CA . PRO A 1 201 ? 28.910 38.444 -16.519 1.00 60.19 201 PRO A CA 1
ATOM 1590 C C . PRO A 1 201 ? 28.884 37.276 -15.529 1.00 60.19 201 PRO A C 1
ATOM 1592 O O . PRO A 1 201 ? 28.601 37.449 -14.343 1.00 60.19 201 PRO A O 1
ATOM 1595 N N . ALA A 1 202 ? 29.162 36.080 -16.046 1.00 59.59 202 ALA A N 1
ATOM 1596 C CA . ALA A 1 202 ? 29.249 34.848 -15.284 1.00 59.59 202 ALA A CA 1
ATOM 1597 C C . ALA A 1 202 ? 30.261 35.005 -14.139 1.00 59.59 202 ALA A C 1
ATOM 1599 O O . ALA A 1 202 ? 31.470 35.113 -14.362 1.00 59.59 202 ALA A O 1
ATOM 1600 N N . HIS A 1 203 ? 29.769 34.993 -12.899 1.00 61.28 203 HIS A N 1
ATOM 1601 C CA . HIS A 1 203 ? 30.615 34.696 -11.755 1.00 61.28 203 HIS A CA 1
ATOM 1602 C C . HIS A 1 203 ? 31.142 33.273 -11.934 1.00 61.28 203 HIS A C 1
ATOM 1604 O O . HIS A 1 203 ? 30.390 32.304 -11.851 1.00 61.28 203 HIS A O 1
ATOM 1610 N N . LYS A 1 204 ? 32.446 33.162 -12.208 1.00 61.38 204 LYS A N 1
ATOM 1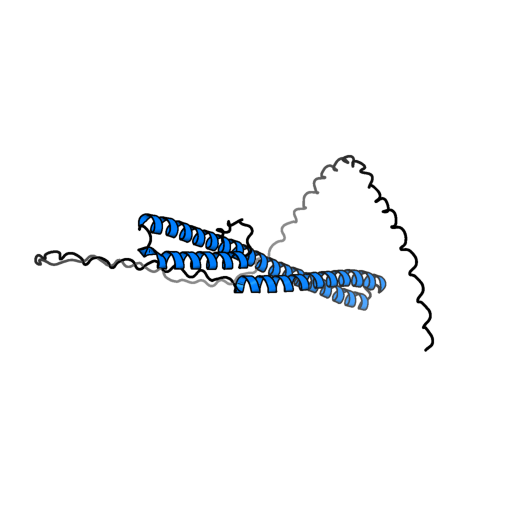611 C CA . LYS A 1 204 ? 33.174 31.903 -12.068 1.00 61.38 204 LYS A CA 1
ATOM 1612 C C . LYS A 1 204 ? 32.903 31.359 -10.661 1.00 61.38 204 LYS A C 1
ATOM 1614 O O . LYS A 1 204 ? 33.154 32.094 -9.702 1.00 61.38 204 LYS A O 1
ATOM 1619 N N . PRO A 1 205 ? 32.421 30.115 -10.519 1.00 70.12 205 PRO A N 1
ATOM 1620 C CA . PRO A 1 205 ? 32.373 29.484 -9.215 1.00 70.12 205 PRO A CA 1
ATOM 1621 C C . PRO A 1 205 ? 33.801 29.410 -8.648 1.00 70.12 205 PRO A C 1
ATOM 1623 O O . PRO A 1 205 ? 34.751 29.186 -9.413 1.00 70.12 205 PRO A O 1
ATOM 1626 N N . PRO A 1 206 ? 33.984 29.641 -7.337 1.00 73.19 206 PRO A N 1
ATOM 1627 C CA . PRO A 1 206 ? 35.268 29.416 -6.697 1.00 73.19 206 PRO A CA 1
ATOM 1628 C C . PRO A 1 206 ? 35.688 27.950 -6.899 1.00 73.19 206 PRO A C 1
ATOM 1630 O O . PRO A 1 206 ? 34.828 27.065 -6.950 1.00 73.19 206 PRO A O 1
ATOM 1633 N N . PRO A 1 207 ? 36.995 27.680 -7.055 1.00 72.31 207 PRO A N 1
ATOM 1634 C CA . PRO A 1 207 ? 37.489 26.317 -7.159 1.00 72.31 207 PRO A CA 1
ATOM 1635 C C . PRO A 1 207 ? 37.058 25.524 -5.917 1.00 72.31 207 PRO A C 1
ATOM 1637 O O . PRO A 1 207 ? 37.094 26.078 -4.815 1.00 72.31 207 PRO A O 1
ATOM 1640 N N . PRO A 1 208 ? 36.654 24.251 -6.073 1.00 67.44 208 PRO A N 1
ATOM 1641 C CA . PRO A 1 208 ? 36.260 23.424 -4.948 1.00 67.44 208 PRO A CA 1
ATOM 1642 C C . PRO A 1 208 ? 37.416 23.354 -3.953 1.00 67.44 208 PRO A C 1
ATOM 1644 O O . PRO A 1 208 ? 38.540 22.970 -4.293 1.00 67.44 208 PRO A O 1
ATOM 1647 N N . GLU A 1 209 ? 37.123 23.774 -2.728 1.00 68.94 209 GLU A N 1
ATOM 1648 C CA . GLU A 1 209 ? 37.998 23.647 -1.577 1.00 68.94 209 GLU A CA 1
ATOM 1649 C C . GLU A 1 209 ? 38.384 22.170 -1.461 1.00 68.94 209 GLU A C 1
ATOM 1651 O O . GLU A 1 209 ? 37.530 21.299 -1.281 1.00 68.94 209 GLU A O 1
ATOM 1656 N N . ARG A 1 210 ? 39.673 21.870 -1.668 1.00 65.62 210 ARG A N 1
ATOM 1657 C CA . ARG A 1 210 ? 40.207 20.517 -1.508 1.00 65.62 210 ARG A CA 1
ATOM 1658 C C . ARG A 1 210 ? 39.988 20.110 -0.059 1.00 65.62 210 ARG A C 1
ATOM 1660 O O . ARG A 1 210 ? 40.749 20.515 0.816 1.00 65.62 210 ARG A O 1
ATOM 1667 N N . GLN A 1 211 ? 38.961 19.302 0.176 1.00 64.38 211 GLN A N 1
ATOM 1668 C CA . GLN A 1 211 ? 38.828 18.582 1.428 1.00 64.38 211 GLN A CA 1
ATOM 1669 C C . GLN A 1 211 ? 40.111 17.759 1.632 1.00 64.38 211 GLN A C 1
ATOM 1671 O O . GLN A 1 211 ? 40.554 17.085 0.692 1.00 64.38 211 GLN A O 1
ATOM 1676 N N . PRO A 1 212 ? 40.756 17.840 2.809 1.00 67.00 212 PRO A N 1
ATOM 1677 C CA . PRO A 1 212 ? 41.886 16.984 3.120 1.00 67.00 212 PRO A CA 1
ATOM 1678 C C . PRO A 1 212 ? 41.431 15.530 3.005 1.00 67.00 212 PRO A C 1
ATOM 1680 O O . PRO A 1 212 ? 40.374 15.155 3.513 1.00 67.00 212 PRO A O 1
ATOM 1683 N N . ALA A 1 213 ? 42.220 14.737 2.280 1.00 66.69 213 ALA A N 1
ATOM 1684 C CA . ALA A 1 213 ? 41.977 13.316 2.109 1.00 66.69 213 ALA A CA 1
ATOM 1685 C C . ALA A 1 213 ? 41.763 12.665 3.488 1.00 66.69 213 ALA A C 1
ATOM 1687 O O . ALA A 1 213 ? 42.568 12.909 4.392 1.00 66.69 213 ALA A O 1
ATOM 1688 N N . PRO A 1 214 ? 40.700 11.864 3.676 1.00 65.69 214 PRO A N 1
ATOM 1689 C CA . PRO A 1 214 ? 40.516 11.132 4.915 1.00 65.69 214 PRO A CA 1
ATOM 1690 C C . PRO A 1 214 ? 41.710 10.196 5.107 1.00 65.69 214 PRO A C 1
ATOM 1692 O O . PRO A 1 214 ? 42.026 9.383 4.236 1.00 65.69 214 PRO A O 1
ATOM 1695 N N . GLU A 1 215 ? 42.389 10.337 6.244 1.00 63.75 215 GLU A N 1
ATOM 1696 C CA . GLU A 1 215 ? 43.428 9.406 6.666 1.00 63.75 215 GLU A CA 1
ATOM 1697 C C . GLU A 1 215 ? 42.878 7.971 6.619 1.00 63.75 215 GLU A C 1
ATOM 1699 O O . GLU A 1 215 ? 41.747 7.730 7.067 1.00 63.75 215 GLU A O 1
ATOM 1704 N N . PRO A 1 216 ? 43.645 7.001 6.088 1.00 63.34 216 PRO A N 1
ATOM 1705 C CA . PRO A 1 216 ? 43.222 5.614 6.037 1.00 63.34 216 PRO A CA 1
ATOM 1706 C C . PRO A 1 216 ? 43.136 5.078 7.466 1.00 63.34 216 PRO A C 1
ATOM 1708 O O . PRO A 1 216 ? 44.128 4.663 8.065 1.00 63.34 216 PRO A O 1
ATOM 1711 N N . LYS A 1 217 ? 41.924 5.078 8.028 1.00 61.88 217 LYS A N 1
ATOM 1712 C CA . LYS A 1 217 ? 41.625 4.300 9.227 1.00 61.88 217 LYS A CA 1
ATOM 1713 C C . LYS A 1 217 ? 41.907 2.842 8.892 1.00 61.88 217 LYS A C 1
ATOM 1715 O O . LYS A 1 217 ? 41.278 2.272 8.004 1.00 61.88 217 LYS A O 1
ATOM 1720 N N . ALA A 1 218 ? 42.883 2.277 9.596 1.00 60.66 218 ALA A N 1
ATOM 1721 C CA . ALA A 1 218 ? 43.237 0.872 9.531 1.00 60.66 218 ALA A CA 1
ATOM 1722 C C . ALA A 1 218 ? 41.967 0.022 9.644 1.00 60.66 218 ALA A C 1
ATOM 1724 O O . ALA A 1 218 ? 41.294 0.012 10.676 1.00 60.66 218 ALA A O 1
ATOM 1725 N N . ILE A 1 219 ? 41.631 -0.656 8.551 1.00 56.91 219 ILE A N 1
ATOM 1726 C CA . ILE A 1 219 ? 40.574 -1.656 8.509 1.00 56.91 219 ILE A CA 1
ATOM 1727 C C . ILE A 1 219 ? 41.035 -2.7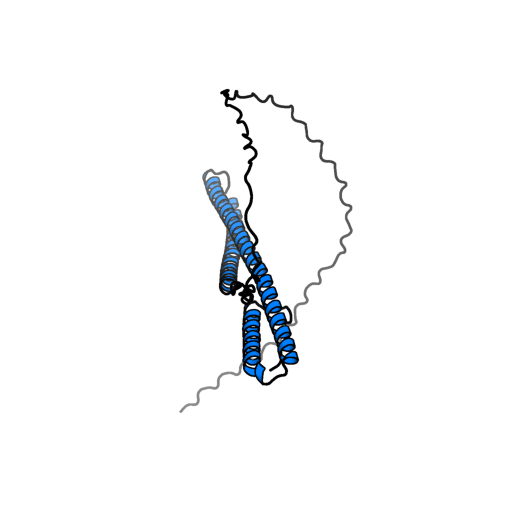80 9.444 1.00 56.91 219 ILE A C 1
ATOM 1729 O O . ILE A 1 219 ? 42.095 -3.363 9.197 1.00 56.91 219 ILE A O 1
ATOM 1733 N N . PRO A 1 220 ? 40.305 -3.103 10.525 1.00 56.59 220 PRO A N 1
ATOM 1734 C CA . PRO A 1 220 ? 40.572 -4.327 11.250 1.00 56.59 220 PRO A CA 1
ATOM 1735 C C . PRO A 1 220 ? 40.267 -5.472 10.288 1.00 56.59 220 PRO A C 1
ATOM 1737 O O . PRO A 1 220 ? 39.123 -5.658 9.875 1.00 56.59 220 PRO A O 1
ATOM 1740 N N . THR A 1 221 ? 41.307 -6.209 9.902 1.00 55.59 221 THR A N 1
ATOM 1741 C CA . THR A 1 221 ? 41.227 -7.442 9.119 1.00 55.59 221 THR A CA 1
ATOM 1742 C C . THR A 1 221 ? 40.414 -8.476 9.898 1.00 55.59 221 THR A C 1
ATOM 1744 O O . THR A 1 221 ? 40.958 -9.370 10.544 1.00 55.59 221 THR A O 1
ATOM 1747 N N . GLN A 1 222 ? 39.088 -8.360 9.858 1.00 55.16 222 GLN A N 1
ATOM 1748 C CA . GLN A 1 222 ? 38.199 -9.461 10.175 1.00 55.16 222 GLN A CA 1
ATOM 1749 C C . GLN A 1 222 ? 38.278 -10.424 9.003 1.00 55.16 222 GLN A C 1
ATOM 1751 O O . GLN A 1 222 ? 37.639 -10.267 7.967 1.00 55.16 222 GLN A O 1
ATOM 1756 N N . ARG A 1 223 ? 39.162 -11.404 9.172 1.00 59.06 223 ARG A N 1
ATOM 1757 C CA . ARG A 1 223 ? 39.251 -12.586 8.332 1.00 59.06 223 ARG A CA 1
ATOM 1758 C C . ARG A 1 223 ? 37.845 -13.203 8.268 1.00 59.06 223 ARG A C 1
ATOM 1760 O O . ARG A 1 223 ? 37.339 -13.587 9.324 1.00 59.06 223 ARG A O 1
ATOM 1767 N N . PRO A 1 224 ? 37.201 -13.291 7.092 1.00 56.19 224 PRO A N 1
ATOM 1768 C CA . PRO A 1 224 ? 35.920 -13.967 6.987 1.00 56.19 224 PRO A CA 1
ATOM 1769 C C . PRO A 1 224 ? 36.126 -15.415 7.429 1.00 56.19 224 PRO A C 1
ATOM 1771 O O . PRO A 1 224 ? 36.975 -16.136 6.895 1.00 56.19 224 PRO A O 1
ATOM 1774 N N . ALA A 1 225 ? 35.402 -15.817 8.470 1.00 63.59 225 ALA A N 1
ATOM 1775 C CA . ALA A 1 225 ? 35.312 -17.208 8.859 1.00 63.59 225 ALA A CA 1
ATOM 1776 C C . ALA A 1 225 ? 34.655 -17.948 7.692 1.00 63.59 225 ALA A C 1
ATOM 1778 O O . ALA A 1 225 ? 33.471 -17.762 7.416 1.00 63.59 225 ALA A O 1
ATOM 1779 N N . PHE A 1 226 ? 35.446 -18.746 6.976 1.00 66.88 226 PHE A N 1
ATOM 1780 C CA . PHE A 1 226 ? 34.919 -19.678 5.993 1.00 66.88 226 PHE A CA 1
ATOM 1781 C C . PHE A 1 226 ? 33.863 -20.553 6.682 1.00 66.88 226 PHE A C 1
ATOM 1783 O O . PHE A 1 226 ? 34.156 -21.115 7.745 1.00 66.88 226 PHE A O 1
ATOM 1790 N N . PRO A 1 227 ? 32.649 -20.677 6.122 1.00 66.25 227 PRO A N 1
ATOM 1791 C CA . PRO A 1 227 ? 31.661 -21.602 6.645 1.00 66.25 227 PRO A CA 1
ATOM 1792 C C . PRO A 1 227 ? 32.252 -23.009 6.567 1.00 66.25 227 PRO A C 1
ATOM 1794 O O . PRO A 1 227 ? 32.590 -23.494 5.486 1.00 66.25 227 PRO A O 1
ATOM 1797 N N . GLN A 1 228 ? 32.424 -23.656 7.721 1.00 72.12 228 GLN A N 1
ATOM 1798 C CA . GLN A 1 228 ? 32.788 -25.064 7.727 1.00 72.12 228 GLN A CA 1
ATOM 1799 C C . GLN A 1 228 ? 31.647 -25.857 7.076 1.00 72.12 228 GLN A C 1
ATOM 1801 O O . GLN A 1 228 ? 30.487 -25.672 7.465 1.00 72.12 228 GLN A O 1
ATOM 1806 N N . PRO A 1 229 ? 31.936 -26.725 6.092 1.00 68.56 229 PRO A N 1
ATOM 1807 C CA . PRO A 1 229 ? 30.924 -27.599 5.527 1.00 68.56 229 PRO A CA 1
ATOM 1808 C C . PRO A 1 229 ? 30.378 -28.494 6.643 1.00 68.56 229 PRO A C 1
ATOM 1810 O O . PRO A 1 229 ? 31.136 -29.162 7.349 1.00 68.56 229 PRO A O 1
ATOM 1813 N N . LYS A 1 230 ? 29.051 -28.485 6.821 1.00 72.19 230 LYS A N 1
ATOM 1814 C CA . LYS A 1 230 ? 28.362 -29.436 7.699 1.00 72.19 230 LYS A CA 1
ATOM 1815 C C . LYS A 1 230 ? 28.793 -30.860 7.313 1.00 72.19 230 LYS A C 1
ATOM 1817 O O . LYS A 1 230 ? 28.779 -31.168 6.119 1.00 72.19 230 LYS A O 1
ATOM 1822 N N . PRO A 1 231 ? 29.136 -31.732 8.277 1.00 70.12 231 PRO A N 1
ATOM 1823 C CA . PRO A 1 231 ? 29.373 -33.138 7.986 1.00 70.12 231 PRO A CA 1
ATOM 1824 C C . PRO A 1 231 ? 28.126 -33.726 7.319 1.00 70.12 231 PRO A C 1
ATOM 1826 O O . PRO A 1 231 ? 27.011 -33.581 7.826 1.00 70.12 231 PRO A O 1
ATOM 1829 N N . ALA A 1 232 ? 28.326 -34.329 6.147 1.00 70.06 232 ALA A N 1
ATOM 1830 C CA . ALA A 1 232 ? 27.280 -35.001 5.396 1.00 70.06 232 ALA A CA 1
ATOM 1831 C C . ALA A 1 232 ? 26.620 -36.064 6.282 1.00 70.06 232 ALA A C 1
ATOM 1833 O O . ALA A 1 232 ? 27.306 -36.857 6.933 1.00 70.06 232 ALA A O 1
ATOM 1834 N N . ALA A 1 233 ? 25.288 -36.057 6.321 1.00 76.00 233 ALA A N 1
ATOM 1835 C CA . ALA A 1 233 ? 24.527 -37.095 6.993 1.00 76.00 233 ALA A CA 1
ATOM 1836 C C . ALA A 1 233 ? 24.899 -38.471 6.401 1.00 76.00 233 ALA A C 1
ATOM 1838 O O . ALA A 1 233 ? 25.065 -38.575 5.181 1.00 76.00 233 ALA A O 1
ATOM 1839 N N . PRO A 1 234 ? 25.048 -39.518 7.231 1.00 73.44 234 PRO A N 1
ATOM 1840 C CA . PRO A 1 234 ? 25.278 -40.870 6.741 1.00 73.44 234 PRO A CA 1
ATOM 1841 C C . PRO A 1 234 ? 24.129 -41.285 5.818 1.00 73.44 234 PRO A C 1
ATOM 1843 O O . PRO A 1 234 ? 22.960 -41.035 6.117 1.00 73.44 234 PRO A O 1
ATOM 1846 N N . ALA A 1 235 ? 24.482 -41.886 4.680 1.00 78.06 235 ALA A N 1
ATOM 1847 C CA . ALA A 1 235 ? 23.526 -42.347 3.684 1.00 78.06 235 ALA A CA 1
ATOM 1848 C C . ALA A 1 235 ? 22.478 -43.282 4.323 1.00 78.06 235 ALA A C 1
ATOM 1850 O O . ALA A 1 235 ? 22.842 -44.109 5.168 1.00 78.06 235 ALA A O 1
ATOM 1851 N N . PRO A 1 236 ? 21.192 -43.168 3.941 1.00 78.88 236 PRO A N 1
ATOM 1852 C CA . PRO A 1 236 ? 20.173 -44.097 4.403 1.00 78.88 236 PRO A CA 1
ATOM 1853 C C . PRO A 1 236 ? 20.534 -45.528 3.968 1.00 78.88 236 PRO A C 1
ATOM 1855 O O . PRO A 1 236 ? 21.093 -45.717 2.882 1.00 78.88 236 PRO A O 1
ATOM 1858 N N . PRO A 1 237 ? 20.250 -46.540 4.806 1.00 80.19 237 PRO A N 1
ATOM 1859 C CA . PRO A 1 237 ? 20.487 -47.932 4.451 1.00 80.19 237 PRO A CA 1
ATOM 1860 C C . PRO A 1 237 ? 19.698 -48.306 3.185 1.00 80.19 237 PRO A C 1
ATOM 1862 O O . PRO A 1 237 ? 18.596 -47.788 2.985 1.00 80.19 237 PRO A O 1
ATOM 1865 N N . PRO A 1 238 ? 20.245 -49.191 2.330 1.00 79.25 238 PRO A N 1
ATOM 1866 C CA . PRO A 1 238 ? 19.581 -49.611 1.105 1.00 79.25 238 PRO A CA 1
ATOM 1867 C C . PRO A 1 238 ? 18.226 -50.247 1.421 1.00 79.25 238 PRO A C 1
ATOM 1869 O O . PRO A 1 238 ? 18.103 -51.094 2.307 1.00 79.25 238 PRO A O 1
ATOM 1872 N N . GLU A 1 239 ? 17.217 -49.801 0.681 1.00 79.62 239 GLU A N 1
ATOM 1873 C CA . GLU A 1 239 ? 15.842 -50.273 0.764 1.00 79.62 239 GLU A CA 1
ATOM 1874 C C . GLU A 1 239 ? 15.792 -51.789 0.471 1.00 79.62 239 GLU A C 1
ATOM 1876 O O . GLU A 1 239 ? 16.434 -52.252 -0.480 1.00 79.62 239 GLU A O 1
ATOM 1881 N N . PRO A 1 240 ? 15.101 -52.599 1.295 1.00 77.69 240 PRO A N 1
ATOM 1882 C CA . PRO A 1 240 ? 15.042 -54.041 1.098 1.00 77.69 240 PRO A CA 1
ATOM 1883 C C . PRO A 1 240 ? 14.321 -54.377 -0.212 1.00 77.69 240 PRO A C 1
ATOM 1885 O O . PRO A 1 240 ? 13.236 -53.871 -0.491 1.00 77.69 240 PRO A O 1
ATOM 1888 N N . ALA A 1 241 ? 14.939 -55.252 -1.008 1.00 82.19 241 ALA A N 1
ATOM 1889 C CA . ALA A 1 241 ? 14.415 -55.685 -2.296 1.00 82.19 241 ALA A CA 1
ATOM 1890 C C . ALA A 1 241 ? 12.991 -56.273 -2.169 1.00 82.19 241 ALA A C 1
ATOM 1892 O O . ALA A 1 241 ? 12.719 -57.013 -1.216 1.00 82.19 241 ALA A O 1
ATOM 1893 N N . PRO A 1 242 ? 12.089 -55.989 -3.128 1.00 78.12 242 PRO A N 1
ATOM 1894 C CA . PRO A 1 242 ? 10.734 -56.521 -3.114 1.00 78.12 242 PRO A CA 1
ATOM 1895 C C . PRO A 1 242 ? 10.753 -58.049 -3.228 1.00 78.12 242 PRO A C 1
ATOM 1897 O O . PRO A 1 242 ? 11.435 -58.623 -4.079 1.00 78.12 242 PRO A O 1
ATOM 1900 N N . LEU A 1 243 ? 9.991 -58.702 -2.349 1.00 80.12 243 LEU A N 1
ATOM 1901 C CA . LEU A 1 243 ? 9.816 -60.151 -2.350 1.00 80.12 243 LEU A CA 1
ATOM 1902 C C . LEU A 1 243 ? 9.166 -60.611 -3.667 1.00 80.12 243 LEU A C 1
ATOM 1904 O O . LEU A 1 243 ? 8.252 -59.942 -4.161 1.00 80.12 243 LEU A O 1
ATOM 1908 N N . PRO A 1 244 ? 9.603 -61.751 -4.234 1.00 79.75 244 PRO A N 1
ATOM 1909 C CA . PRO A 1 244 ? 8.994 -62.293 -5.437 1.00 79.75 244 PRO A CA 1
ATOM 1910 C C . PRO A 1 244 ? 7.541 -62.716 -5.165 1.00 79.75 244 PRO A C 1
ATOM 1912 O O . PRO A 1 244 ? 7.235 -63.191 -4.067 1.00 79.75 244 PRO A O 1
ATOM 1915 N N . PRO A 1 245 ? 6.643 -62.571 -6.155 1.00 74.12 245 PRO A N 1
ATOM 1916 C CA . PRO A 1 245 ? 5.252 -62.966 -6.009 1.00 74.12 245 PRO A CA 1
ATOM 1917 C C . PRO A 1 245 ? 5.145 -64.478 -5.793 1.00 74.12 245 PRO A C 1
ATOM 1919 O O . PRO A 1 245 ? 5.728 -65.277 -6.528 1.00 74.12 245 PRO A O 1
ATOM 1922 N N . THR A 1 246 ? 4.378 -64.858 -4.775 1.00 65.56 246 THR A N 1
ATOM 1923 C CA . THR A 1 246 ? 4.017 -66.243 -4.483 1.00 65.56 246 THR A CA 1
ATOM 1924 C C . THR A 1 246 ? 3.156 -66.796 -5.625 1.00 65.56 246 THR A C 1
ATOM 1926 O O . THR A 1 246 ? 2.148 -66.171 -5.964 1.00 65.56 246 THR A O 1
ATOM 1929 N N . PRO A 1 247 ? 3.514 -67.940 -6.236 1.00 71.88 247 PRO A N 1
ATOM 1930 C CA . PRO A 1 247 ? 2.648 -68.594 -7.208 1.00 71.88 247 PRO A CA 1
ATOM 1931 C C . PRO A 1 247 ? 1.409 -69.178 -6.512 1.00 71.88 247 PRO A C 1
ATOM 1933 O O . PRO A 1 247 ? 1.505 -69.683 -5.391 1.00 71.88 247 PRO A O 1
ATOM 1936 N N . ALA A 1 248 ? 0.265 -69.048 -7.189 1.00 68.81 248 ALA A N 1
ATOM 1937 C CA . ALA A 1 248 ? -1.050 -69.540 -6.775 1.00 68.81 248 ALA A CA 1
ATOM 1938 C C . ALA A 1 248 ? -1.175 -71.068 -6.863 1.00 68.81 248 ALA A C 1
ATOM 1940 O O . ALA A 1 248 ? -0.514 -71.663 -7.747 1.00 68.81 248 ALA A O 1
#

Radius of gyration: 40.14 Å; chains: 1; bounding box: 91×127×81 Å